Protein AF-A0A358ARK5-F1 (afdb_monomer)

Sequence (335 aa):
MAFSEKEIGAYYRALNRDAGEAGDVFAYTNGLAIFVNALAQGPAILSRKYGMRVLDRYLRKYLWDEWDEERRAFMMASAAVDEMPITLCEKITGRADAGALLETLRADNVFVARVEDGVYRYHHLFLDFLRAQPEYERMDKTKGWRAAAEYYLDAKEYFVARSYAYRSGHIKTILSCLYALLQNRGISLDDHFEIESILSTPEMEALCERYPVLYISRAWVAFMHGDAAAFERHVDKLKSNLPMILLKYPRFAETLLMMIVLDYRTPFATQIKQAGKLPPIKFAGEELRATTLSIQMPFMHRSCRDFYELADTRLHDGLKKTFGKLLKSHYEMIM

Foldseek 3Di:
DFDDLVRLLVVCVVLVAHSVCSVVQCVLQVRDPQLSVLVSPDDRDDDVVRSLVSVLVSCVPPPVVPDDPVLLLLLLQQLLDQKCQPVLSCQSSVHNCNQVSLVVCVVVVVQWDDPDVRMIGHNPSVSVSSCPDPVSVPDDCLSSLLSQLVVCVVVVVLLSSLLSQLVNLPVVSNLSSVLSQLVDQAADDPRLVSVQVSCVDPSNVVSCVVPVLCLLSQLVSCLVVVVPVSNVVSLVSCVVCVQVCCVPPLSCNLSSLLSVLLPQVDALVRSLVVQVPHDDRDQDDQAQRHRHVCSLCVVVNHDPVNLVVVVVPVCLVSCCVRCVSSNHVCSVVSD

Mean predicted aligned error: 8.86 Å

Secondary structure (DSSP, 8-state):
-B--HHHHHHHHHHTT--GGGHHHHHHHHTTBHHHHHHHHTS-S---HHHHHHHHHHHHIIIIITTS-HHHHHHHHHHTTSSEEEHHHHHHHHT-TTHHHHHHHHHHTTSSEEEEETTEEEE-HHHHHHHHTSHHHHHS--HHHHHHHHHHHHHTT-HHHHHHHHHHHT-HHHHHHHHHHHHH------TTHHHHHHHHTSHHHHHHHHHSGGGHHHHHHHHHHTT-HHHHHHHHHHHHHTHHHHHHH-GGGHHHHHHHHHH-TTS-HHHHHHHHTTSPPPPPPSSS---SSHHHHSGGGGS-HHHHHHHT-GGGHHHHIIIIIHHHGGGHHHH-

Nearest PDB structures (foldseek):
  8bob-assembly1_D  TM=5.237E-01  e=2.577E-05  Escherichia coli
  7tdz-assembly1_C  TM=3.153E-01  e=8.822E+00  Xenopus laevis

pLDDT: mean 83.79, std 11.01, range [52.88, 97.06]

Solvent-accessible surface area (backbone atoms only — not comparable to full-atom values): 18624 Å² total; per-residue (Å²): 121,65,44,50,49,70,51,42,22,52,53,29,46,76,70,77,40,70,43,83,50,16,60,62,50,25,75,72,43,71,18,31,51,70,53,54,51,38,53,68,76,42,74,92,76,73,47,75,74,52,47,50,56,41,41,47,52,46,47,38,71,75,44,54,73,75,48,54,69,68,62,50,50,50,54,42,42,46,55,76,45,75,64,37,39,37,77,55,33,20,66,45,56,74,34,93,58,40,54,61,50,53,50,48,36,34,73,71,62,61,55,39,44,74,80,51,96,65,28,33,30,56,40,65,73,58,41,52,49,44,62,68,33,73,68,44,66,73,47,84,52,39,67,37,24,41,51,47,13,54,52,26,46,76,70,64,41,40,67,64,8,36,53,27,11,56,74,25,67,43,63,72,54,32,54,50,32,52,52,50,41,46,70,32,81,61,68,69,84,83,70,58,67,68,46,47,64,58,56,69,34,70,69,42,47,58,49,27,73,78,40,47,70,54,29,54,60,52,21,50,50,21,52,75,71,65,37,59,70,56,20,53,55,26,45,52,51,38,62,77,42,38,72,59,38,45,72,77,42,45,90,45,37,59,63,51,48,48,55,58,70,52,45,74,89,56,55,63,76,56,49,41,62,54,55,74,71,53,77,91,77,68,76,73,80,76,59,67,63,41,38,36,70,63,67,70,43,47,72,82,72,46,50,78,71,54,58,54,54,70,69,37,72,87,45,46,66,49,45,43,72,62,48,26,69,60,40,32,75,52,36,72,78,75,105

Structure (mmCIF, N/CA/C/O backbone):
data_AF-A0A358ARK5-F1
#
_entry.id   AF-A0A358ARK5-F1
#
loop_
_atom_site.group_PDB
_atom_site.id
_atom_site.type_symbol
_atom_site.label_atom_id
_atom_site.label_alt_id
_atom_site.label_comp_id
_atom_site.label_asym_id
_atom_site.label_entity_id
_atom_site.label_seq_id
_atom_site.pdbx_PDB_ins_code
_atom_site.Cartn_x
_atom_site.Cartn_y
_atom_site.Cartn_z
_atom_site.occupancy
_atom_site.B_iso_or_equiv
_atom_site.auth_seq_id
_atom_site.auth_comp_id
_atom_site.auth_asym_id
_atom_site.auth_atom_id
_atom_site.pdbx_PDB_model_num
ATOM 1 N N . MET A 1 1 ? 24.202 -5.431 -20.425 1.00 58.25 1 MET A N 1
ATOM 2 C CA . MET A 1 1 ? 25.626 -5.534 -20.032 1.00 58.25 1 MET A CA 1
ATOM 3 C C . MET A 1 1 ? 25.820 -4.671 -18.792 1.00 58.25 1 MET A C 1
ATOM 5 O O . MET A 1 1 ? 25.457 -3.500 -18.845 1.00 58.25 1 MET A O 1
ATOM 9 N N . ALA A 1 2 ? 26.262 -5.251 -17.675 1.00 78.25 2 ALA A N 1
ATOM 10 C CA . ALA A 1 2 ? 26.418 -4.545 -16.402 1.00 78.25 2 ALA A CA 1
ATOM 11 C C . ALA A 1 2 ? 27.888 -4.589 -15.969 1.00 78.25 2 ALA A C 1
ATOM 13 O O . ALA A 1 2 ? 28.502 -5.651 -16.022 1.00 78.25 2 ALA A O 1
ATOM 14 N N . PHE A 1 3 ? 28.433 -3.440 -15.581 1.00 85.50 3 PHE A N 1
ATOM 15 C CA . PHE A 1 3 ? 29.753 -3.303 -14.987 1.00 85.50 3 PHE A CA 1
ATOM 16 C C . PHE A 1 3 ? 29.726 -3.740 -13.525 1.00 85.50 3 PHE A C 1
ATOM 18 O O . PHE A 1 3 ? 28.843 -3.358 -12.763 1.00 85.50 3 PHE A O 1
ATOM 25 N N . SER A 1 4 ? 30.745 -4.475 -13.110 1.00 88.50 4 SER A N 1
ATOM 26 C CA . SER A 1 4 ? 31.100 -4.635 -11.705 1.00 88.50 4 SER A CA 1
ATOM 27 C C . SER A 1 4 ? 31.651 -3.331 -11.123 1.00 88.50 4 SER A C 1
ATOM 29 O O . SER A 1 4 ? 32.166 -2.474 -11.842 1.00 88.50 4 SER A O 1
ATOM 31 N N . GLU A 1 5 ? 31.627 -3.201 -9.798 1.00 88.94 5 GLU A N 1
ATOM 32 C CA . GLU A 1 5 ? 32.215 -2.056 -9.088 1.00 88.94 5 GLU A CA 1
ATOM 33 C C . GLU A 1 5 ? 33.683 -1.803 -9.490 1.00 88.94 5 GLU A C 1
ATOM 35 O O . GLU A 1 5 ? 34.098 -0.666 -9.718 1.00 88.94 5 GLU A O 1
ATOM 40 N N . LYS A 1 6 ? 34.467 -2.875 -9.677 1.00 89.31 6 LYS A N 1
ATOM 41 C CA . LYS A 1 6 ? 35.864 -2.782 -10.132 1.00 89.31 6 LYS A CA 1
ATOM 42 C C . LYS A 1 6 ? 35.980 -2.195 -11.539 1.00 89.31 6 LYS A C 1
ATOM 44 O O . LYS A 1 6 ? 36.883 -1.395 -11.788 1.00 89.31 6 LYS A O 1
ATOM 49 N N . GLU A 1 7 ? 35.089 -2.583 -12.447 1.00 90.62 7 GLU A N 1
ATOM 50 C CA . GLU A 1 7 ? 35.064 -2.061 -13.816 1.00 90.62 7 GLU A CA 1
ATOM 51 C C . GLU A 1 7 ? 34.592 -0.605 -13.855 1.00 90.62 7 GLU A C 1
ATOM 53 O O . GLU A 1 7 ? 35.166 0.184 -14.602 1.00 90.62 7 GLU A O 1
ATOM 58 N N . ILE A 1 8 ? 33.638 -0.214 -13.002 1.00 88.06 8 ILE A N 1
ATOM 59 C CA . ILE A 1 8 ? 33.233 1.193 -12.839 1.00 88.06 8 ILE A CA 1
ATOM 60 C C . ILE A 1 8 ? 34.419 2.029 -12.363 1.00 88.06 8 ILE A C 1
ATOM 62 O O . ILE A 1 8 ? 34.701 3.073 -12.947 1.00 88.06 8 ILE A O 1
ATOM 66 N N . GLY A 1 9 ? 35.164 1.554 -11.361 1.00 88.19 9 GLY A N 1
ATOM 67 C CA . GLY A 1 9 ? 36.361 2.241 -10.879 1.00 88.19 9 GLY A CA 1
ATOM 68 C C . GLY A 1 9 ? 37.434 2.387 -11.962 1.00 88.19 9 GLY A C 1
ATOM 69 O O . GLY A 1 9 ? 38.050 3.444 -12.083 1.00 88.19 9 GLY A O 1
ATOM 70 N N . ALA A 1 10 ? 37.647 1.358 -12.790 1.00 89.94 10 ALA A N 1
ATOM 71 C CA . ALA A 1 10 ? 38.564 1.440 -13.929 1.00 89.94 10 ALA A CA 1
ATOM 72 C C . ALA A 1 10 ? 38.078 2.438 -14.997 1.00 89.94 10 ALA A C 1
ATOM 74 O O . ALA A 1 10 ? 38.869 3.236 -15.499 1.00 89.94 10 ALA A O 1
ATOM 75 N N . TYR A 1 11 ? 36.779 2.430 -15.297 1.00 89.31 11 TYR A N 1
ATOM 76 C CA . TYR A 1 11 ? 36.145 3.346 -16.241 1.00 89.31 11 TYR A CA 1
ATOM 77 C C . TYR A 1 11 ? 36.231 4.807 -15.776 1.00 89.31 11 TYR A C 1
ATOM 79 O O . TYR A 1 11 ? 36.621 5.678 -16.549 1.00 89.31 11 TYR A O 1
ATOM 87 N N . TYR A 1 12 ? 35.964 5.079 -14.496 1.00 88.44 12 TYR A N 1
ATOM 88 C CA . TYR A 1 12 ? 36.066 6.422 -13.918 1.00 88.44 12 TYR A CA 1
ATOM 89 C C . TYR A 1 12 ? 37.508 6.942 -13.942 1.00 88.44 12 TYR A C 1
ATOM 91 O O . TYR A 1 12 ? 37.725 8.088 -14.336 1.00 88.44 12 TYR A O 1
ATOM 99 N N . ARG A 1 13 ? 38.511 6.096 -13.648 1.00 88.19 13 ARG A N 1
ATOM 100 C CA . ARG A 1 13 ? 39.931 6.477 -13.803 1.00 88.19 13 ARG A CA 1
ATOM 101 C C . ARG A 1 13 ? 40.270 6.864 -15.238 1.00 88.19 13 ARG A C 1
ATOM 103 O O . ARG A 1 13 ? 40.964 7.854 -15.443 1.00 88.19 13 ARG A O 1
ATOM 110 N N . ALA A 1 14 ? 39.770 6.117 -16.225 1.00 89.62 14 ALA A N 1
ATOM 111 C CA . ALA A 1 14 ? 39.997 6.427 -17.637 1.00 89.62 14 ALA A CA 1
ATOM 112 C C . ALA A 1 14 ? 39.386 7.779 -18.058 1.00 89.62 14 ALA A C 1
ATOM 114 O O . ALA A 1 14 ? 39.872 8.408 -18.994 1.00 89.62 14 ALA A O 1
ATOM 115 N N . LEU A 1 15 ? 38.358 8.247 -17.343 1.00 86.19 15 LEU A N 1
ATOM 116 C CA . LEU A 1 15 ? 37.716 9.550 -17.536 1.00 86.19 15 LEU A CA 1
ATOM 117 C C . LEU A 1 15 ? 38.291 10.663 -16.641 1.00 86.19 15 LEU A C 1
ATOM 119 O O . LEU A 1 15 ? 37.711 11.746 -16.581 1.00 86.19 15 LEU A O 1
ATOM 123 N N . ASN A 1 16 ? 39.413 10.423 -15.949 1.00 84.69 16 ASN A N 1
ATOM 124 C CA . ASN A 1 16 ? 39.997 11.330 -14.950 1.00 84.69 16 ASN A CA 1
ATOM 125 C C . ASN A 1 16 ? 39.026 11.704 -13.809 1.00 84.69 16 ASN A C 1
ATOM 127 O O . ASN A 1 16 ? 39.047 12.829 -13.307 1.00 84.69 16 ASN A O 1
ATOM 131 N N . ARG A 1 17 ? 38.167 10.762 -13.399 1.00 81.81 17 ARG A N 1
ATOM 132 C CA . ARG A 1 17 ? 37.261 10.887 -12.248 1.00 81.81 17 ARG A CA 1
ATOM 133 C C . ARG A 1 17 ? 37.759 10.090 -11.048 1.00 81.81 17 ARG A C 1
ATOM 135 O O . ARG A 1 17 ? 38.566 9.170 -11.193 1.00 81.81 17 ARG A O 1
ATOM 142 N N . ASP A 1 18 ? 37.249 10.434 -9.866 1.00 81.50 18 ASP A N 1
ATOM 143 C CA . ASP A 1 18 ? 37.571 9.717 -8.636 1.00 81.50 18 ASP A CA 1
ATOM 144 C C . ASP A 1 18 ? 37.012 8.285 -8.676 1.00 81.50 18 ASP A C 1
ATOM 146 O O . ASP A 1 18 ? 35.815 8.058 -8.849 1.00 81.50 18 ASP A O 1
ATOM 150 N N . ALA A 1 19 ? 37.898 7.303 -8.515 1.00 82.19 19 ALA A N 1
ATOM 151 C CA . ALA A 1 19 ? 37.527 5.894 -8.439 1.00 82.19 19 ALA A CA 1
ATOM 152 C C . ALA A 1 19 ? 36.852 5.536 -7.107 1.00 82.19 19 ALA A C 1
ATOM 154 O O . ALA A 1 19 ? 36.224 4.482 -7.025 1.00 82.19 19 ALA A O 1
ATOM 155 N N . GLY A 1 20 ? 36.979 6.390 -6.083 1.00 79.94 20 GLY A N 1
ATOM 156 C CA . GLY A 1 20 ? 36.282 6.254 -4.805 1.00 79.94 20 GLY A CA 1
ATOM 157 C C . GLY A 1 20 ? 34.757 6.312 -4.937 1.00 79.94 20 GLY A C 1
ATOM 158 O O . GLY A 1 20 ? 34.060 5.706 -4.131 1.00 79.94 20 GLY A O 1
ATOM 159 N N . GLU A 1 21 ? 34.234 6.936 -6.000 1.00 79.31 21 GLU A N 1
ATOM 160 C CA . GLU A 1 21 ? 32.794 7.005 -6.300 1.00 79.31 21 GLU A CA 1
ATOM 161 C C . GLU A 1 21 ? 32.214 5.671 -6.817 1.00 79.31 21 GLU A C 1
ATOM 163 O O . GLU A 1 21 ? 30.997 5.530 -6.934 1.00 79.31 21 GLU A O 1
ATOM 168 N N . ALA A 1 22 ? 33.049 4.680 -7.157 1.00 84.06 22 ALA A N 1
ATOM 169 C CA . ALA A 1 22 ? 32.608 3.471 -7.858 1.00 84.06 22 ALA A CA 1
ATOM 170 C C . ALA A 1 22 ? 31.575 2.645 -7.077 1.00 84.06 22 ALA A C 1
ATOM 172 O O . ALA A 1 22 ? 30.637 2.133 -7.689 1.00 84.06 22 ALA A O 1
ATOM 173 N N . GLY A 1 23 ? 31.719 2.547 -5.752 1.00 81.88 23 GLY A N 1
ATOM 174 C CA . GLY A 1 23 ? 30.772 1.839 -4.886 1.00 81.88 23 GLY A CA 1
ATOM 175 C C . GLY A 1 23 ? 29.397 2.505 -4.870 1.00 81.88 23 GLY A C 1
ATOM 176 O O . GLY A 1 23 ? 28.387 1.843 -5.107 1.00 81.88 23 GLY A O 1
ATOM 177 N N . ASP A 1 24 ? 29.355 3.829 -4.699 1.00 80.56 24 ASP A N 1
ATOM 178 C CA . ASP A 1 24 ? 28.108 4.604 -4.709 1.00 80.56 24 ASP A CA 1
ATOM 179 C C . ASP A 1 24 ? 27.427 4.565 -6.084 1.00 80.56 24 ASP A C 1
ATOM 181 O O . ASP A 1 24 ? 26.210 4.395 -6.194 1.00 80.56 24 ASP A O 1
ATOM 185 N N . VAL A 1 25 ? 28.214 4.668 -7.158 1.00 79.88 25 VAL A N 1
ATOM 186 C CA . VAL A 1 25 ? 27.724 4.573 -8.538 1.00 79.88 25 VAL A CA 1
ATOM 187 C C . VAL A 1 25 ? 27.197 3.170 -8.830 1.00 79.88 25 VAL A C 1
ATOM 189 O O . VAL A 1 25 ? 26.132 3.042 -9.439 1.00 79.88 25 VAL A O 1
ATOM 192 N N . PHE A 1 26 ? 27.887 2.116 -8.386 1.00 83.50 26 PHE A N 1
ATOM 193 C CA . PHE A 1 26 ? 27.416 0.739 -8.526 1.00 83.50 26 PHE A CA 1
ATOM 194 C C . PHE A 1 26 ? 26.107 0.528 -7.767 1.00 83.50 26 PHE A C 1
ATOM 196 O O . PHE A 1 26 ? 25.132 0.084 -8.368 1.00 83.50 26 PHE A O 1
ATOM 203 N N . ALA A 1 27 ? 26.056 0.917 -6.490 1.00 78.31 27 ALA A N 1
ATOM 204 C CA . ALA A 1 27 ? 24.871 0.794 -5.644 1.00 78.31 27 ALA A CA 1
ATOM 205 C C . ALA A 1 27 ? 23.661 1.540 -6.225 1.00 78.31 27 ALA A C 1
ATOM 207 O O . ALA A 1 27 ? 22.522 1.095 -6.101 1.00 78.31 27 ALA A O 1
ATOM 208 N N . TYR A 1 28 ? 23.896 2.672 -6.887 1.00 73.75 28 TYR A N 1
ATOM 209 C CA . TYR A 1 28 ? 22.829 3.461 -7.485 1.00 73.75 28 TYR A CA 1
ATOM 210 C C . TYR A 1 28 ? 22.356 2.911 -8.840 1.00 73.75 28 TYR A C 1
ATOM 212 O O . TYR A 1 28 ? 21.154 2.885 -9.113 1.00 73.75 28 TYR A O 1
ATOM 220 N N . THR A 1 29 ? 23.283 2.463 -9.691 1.00 78.81 29 THR A N 1
ATOM 221 C CA . THR A 1 29 ? 23.013 2.077 -11.090 1.00 78.81 29 THR A CA 1
ATOM 222 C C . THR A 1 29 ? 22.877 0.575 -11.327 1.00 78.81 29 THR A C 1
ATOM 224 O O . THR A 1 29 ? 22.575 0.179 -12.453 1.00 78.81 29 THR A O 1
ATOM 227 N N . ASN A 1 30 ? 23.156 -0.257 -10.318 1.00 78.50 30 ASN A N 1
ATOM 228 C CA . ASN A 1 30 ? 23.362 -1.706 -10.439 1.00 78.50 30 ASN A CA 1
ATOM 229 C C . ASN A 1 30 ? 24.337 -2.086 -11.569 1.00 78.50 30 ASN A C 1
ATOM 231 O O . ASN A 1 30 ? 24.201 -3.125 -12.217 1.00 78.50 30 ASN A O 1
ATOM 235 N N . GLY A 1 31 ? 25.304 -1.209 -11.853 1.00 78.44 31 GLY A N 1
ATOM 236 C CA . GLY A 1 31 ? 26.306 -1.420 -12.891 1.00 78.44 31 GLY A CA 1
ATOM 237 C C . GLY A 1 31 ? 25.835 -1.183 -14.321 1.00 78.44 31 GLY A C 1
ATOM 238 O O . GLY A 1 31 ? 26.587 -1.439 -15.259 1.00 78.44 31 GLY A O 1
ATOM 239 N N . LEU A 1 32 ? 24.615 -0.698 -14.549 1.00 79.19 32 LEU A N 1
ATOM 240 C CA . LEU A 1 32 ? 24.106 -0.555 -15.907 1.00 79.19 32 LEU A CA 1
ATOM 241 C C . LEU A 1 32 ? 24.926 0.479 -16.703 1.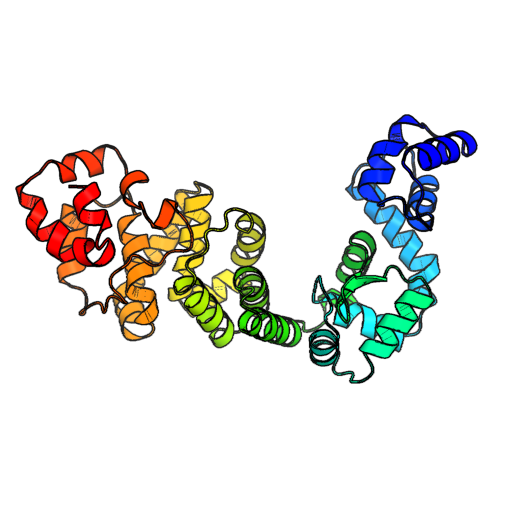00 79.19 32 LEU A C 1
ATOM 243 O O . LEU A 1 32 ? 24.924 1.668 -16.383 1.00 79.19 32 LEU A O 1
ATOM 247 N N . ALA A 1 33 ? 25.604 0.035 -17.766 1.00 80.12 33 ALA A N 1
ATOM 248 C CA . ALA A 1 33 ? 26.628 0.819 -18.465 1.00 80.12 33 ALA A CA 1
ATOM 249 C C . ALA A 1 33 ? 26.166 2.213 -18.921 1.00 80.12 33 ALA A C 1
ATOM 251 O O . ALA A 1 33 ? 26.909 3.187 -18.814 1.00 80.12 33 ALA A O 1
ATOM 252 N N . ILE A 1 34 ? 24.923 2.324 -19.385 1.00 77.00 34 ILE A N 1
ATOM 253 C CA . ILE A 1 34 ? 24.338 3.595 -19.823 1.00 77.00 34 ILE A CA 1
ATOM 254 C C . ILE A 1 34 ? 24.111 4.569 -18.656 1.00 77.00 34 ILE A C 1
ATOM 256 O O . ILE A 1 34 ? 24.331 5.766 -18.815 1.00 77.00 34 ILE A O 1
ATOM 260 N N . PHE A 1 35 ? 23.758 4.072 -17.468 1.00 77.12 35 PHE A N 1
ATOM 261 C CA . PHE A 1 35 ? 23.597 4.889 -16.263 1.00 77.12 35 PHE A CA 1
ATOM 262 C C . PHE A 1 35 ? 24.942 5.278 -15.659 1.00 77.12 35 PHE A C 1
ATOM 264 O O . PHE A 1 35 ? 25.123 6.431 -15.278 1.00 77.12 35 PHE A O 1
ATOM 271 N N . VAL A 1 36 ? 25.905 4.353 -15.654 1.00 82.75 36 VAL A N 1
ATOM 272 C CA . VAL A 1 36 ? 27.296 4.637 -15.274 1.00 82.75 36 VAL A CA 1
ATOM 273 C C . VAL A 1 36 ? 27.871 5.746 -16.164 1.00 82.75 36 VAL A C 1
ATOM 275 O O . VAL A 1 36 ? 28.413 6.722 -15.654 1.00 82.75 36 VAL A O 1
ATOM 278 N N . ASN A 1 37 ? 27.687 5.661 -17.486 1.00 83.06 37 ASN A N 1
ATOM 279 C CA . ASN A 1 37 ? 28.129 6.697 -18.424 1.00 83.06 37 ASN A CA 1
ATOM 280 C C . ASN A 1 37 ? 27.369 8.023 -18.234 1.00 83.06 37 ASN A C 1
ATOM 282 O O . ASN A 1 37 ? 27.982 9.088 -18.233 1.00 83.06 37 ASN A O 1
ATOM 286 N N . ALA A 1 38 ? 26.048 7.985 -18.022 1.00 78.50 38 ALA A N 1
ATOM 287 C CA . ALA A 1 38 ? 25.262 9.193 -17.770 1.00 78.50 38 ALA A CA 1
ATOM 288 C C . ALA A 1 38 ? 25.759 9.949 -16.525 1.00 78.50 38 ALA A C 1
ATOM 290 O O . ALA A 1 38 ? 25.940 11.166 -16.576 1.00 78.50 38 ALA A O 1
ATOM 291 N N . LEU A 1 39 ? 26.045 9.237 -15.429 1.00 79.12 39 LEU A N 1
ATOM 292 C CA . LEU A 1 39 ? 26.605 9.836 -14.214 1.00 79.12 39 LEU A CA 1
ATOM 293 C C . LEU A 1 39 ? 28.040 10.323 -14.413 1.00 79.12 39 LEU A C 1
ATOM 295 O O . LEU A 1 39 ? 28.381 11.396 -13.913 1.00 79.12 39 LEU A O 1
ATOM 299 N N . ALA A 1 40 ? 28.846 9.597 -15.192 1.00 79.75 40 ALA A N 1
ATOM 300 C CA . ALA A 1 40 ? 30.209 9.989 -15.532 1.00 79.75 40 ALA A CA 1
ATOM 301 C C . ALA A 1 40 ? 30.278 11.316 -16.316 1.00 79.75 40 ALA A C 1
ATOM 303 O O . ALA A 1 40 ? 31.262 12.044 -16.187 1.00 79.75 40 ALA A O 1
ATOM 304 N N . GLN A 1 41 ? 29.228 11.671 -17.065 1.00 77.88 41 GLN A N 1
ATOM 305 C CA . GLN A 1 41 ? 29.106 12.957 -17.770 1.00 77.88 41 GLN A CA 1
ATOM 306 C C . GLN A 1 41 ? 28.540 14.099 -16.901 1.00 77.88 41 GLN A C 1
ATOM 308 O O . GLN A 1 41 ? 28.535 15.255 -17.327 1.00 77.88 41 GLN A O 1
ATOM 313 N N . GLY A 1 42 ? 28.054 13.798 -15.691 1.00 70.00 42 GLY A N 1
ATOM 314 C CA . GLY A 1 42 ? 27.627 14.786 -14.695 1.00 70.00 42 GLY A CA 1
ATOM 315 C C . GLY A 1 42 ? 28.787 15.314 -13.831 1.00 70.00 42 GLY A C 1
ATOM 316 O O . GLY A 1 42 ? 29.890 14.780 -13.888 1.00 70.00 42 GLY A O 1
ATOM 317 N N . PRO A 1 43 ? 28.577 16.349 -12.999 1.00 64.75 43 PRO A N 1
ATOM 318 C CA . PRO A 1 43 ? 29.598 16.858 -12.082 1.00 64.75 43 PRO A CA 1
ATOM 319 C C . PRO A 1 43 ? 29.998 15.834 -11.003 1.00 64.75 43 PRO A C 1
ATOM 321 O O . PRO A 1 43 ? 29.242 14.916 -10.687 1.00 64.75 43 PRO A O 1
ATOM 324 N N . ALA A 1 44 ? 31.188 16.030 -10.425 1.00 58.47 44 ALA A N 1
ATOM 325 C CA . ALA A 1 44 ? 31.856 15.098 -9.508 1.00 58.47 44 ALA A CA 1
ATOM 326 C C . ALA A 1 44 ? 31.129 14.855 -8.167 1.00 58.47 44 ALA A C 1
ATOM 328 O O . ALA A 1 44 ? 31.350 13.847 -7.520 1.00 58.47 44 ALA A O 1
ATOM 329 N N . ILE A 1 45 ? 30.228 15.742 -7.731 1.00 55.41 45 ILE A N 1
ATOM 330 C CA . ILE A 1 45 ? 29.584 15.618 -6.412 1.00 55.41 45 ILE A CA 1
ATOM 331 C C . ILE A 1 45 ? 28.171 15.057 -6.583 1.00 55.41 45 ILE A C 1
ATOM 333 O O . ILE A 1 45 ? 27.206 15.792 -6.820 1.00 55.41 45 ILE A O 1
ATOM 337 N N . LEU A 1 46 ? 28.036 13.738 -6.459 1.00 56.53 46 LEU A N 1
ATOM 338 C CA . LEU A 1 46 ? 26.743 13.063 -6.522 1.00 56.53 46 LEU A CA 1
ATOM 339 C C . LEU A 1 46 ? 26.013 13.169 -5.177 1.00 56.53 46 LEU A C 1
ATOM 341 O O . LEU A 1 46 ? 26.047 12.267 -4.350 1.00 56.53 46 LEU A O 1
ATOM 345 N N . SER A 1 47 ? 25.250 14.246 -4.974 1.00 59.56 47 SER A N 1
ATOM 346 C CA . SER A 1 47 ? 24.056 14.088 -4.133 1.00 59.56 47 SER A CA 1
ATOM 347 C C . SER A 1 47 ? 23.045 13.225 -4.897 1.00 59.56 47 SER A C 1
ATOM 349 O O . SER A 1 47 ? 22.871 13.406 -6.106 1.00 59.56 47 SER A O 1
ATOM 351 N N . ARG A 1 48 ? 22.335 12.316 -4.213 1.00 58.59 48 ARG A N 1
ATOM 352 C CA . ARG A 1 48 ? 21.303 11.438 -4.816 1.00 58.59 48 ARG A CA 1
ATOM 353 C C . ARG A 1 48 ? 20.316 12.209 -5.708 1.00 58.59 48 ARG A C 1
ATOM 355 O O . ARG A 1 48 ? 19.948 11.757 -6.787 1.00 58.59 48 ARG A O 1
ATOM 362 N N . LYS A 1 49 ? 19.951 13.424 -5.285 1.00 61.38 49 LYS A N 1
ATOM 363 C CA . LYS A 1 49 ? 19.058 14.337 -6.015 1.00 61.38 49 LYS A CA 1
ATOM 364 C C . LYS A 1 49 ? 19.675 14.879 -7.311 1.00 61.38 49 LYS A C 1
ATOM 366 O O . LYS A 1 49 ? 18.951 15.123 -8.270 1.00 61.38 49 LYS A O 1
ATOM 371 N N . TYR A 1 50 ? 20.988 15.096 -7.353 1.00 65.12 50 TYR A N 1
ATOM 372 C CA . TYR A 1 50 ? 21.676 15.573 -8.553 1.00 65.12 50 TYR A CA 1
ATOM 373 C C . TYR A 1 50 ? 21.879 14.444 -9.573 1.00 65.12 50 TYR A C 1
ATOM 375 O O . TYR A 1 50 ? 21.640 14.659 -10.760 1.00 65.12 50 TYR A O 1
ATOM 383 N N . GLY A 1 51 ? 22.226 13.237 -9.107 1.00 64.56 51 GLY A N 1
ATOM 384 C CA . GLY A 1 51 ? 22.339 12.038 -9.947 1.00 64.56 51 GLY A CA 1
ATOM 385 C C . GLY A 1 51 ? 21.051 11.728 -10.715 1.00 64.56 51 GLY A C 1
ATOM 386 O O . GLY A 1 51 ? 21.107 11.547 -11.930 1.00 64.56 51 GLY A O 1
ATOM 387 N N . MET A 1 52 ? 19.888 11.803 -10.047 1.00 66.31 52 MET A N 1
ATOM 388 C CA . MET A 1 52 ? 18.578 11.675 -10.710 1.00 66.31 52 MET A CA 1
ATOM 389 C C . MET A 1 52 ? 18.401 12.687 -11.845 1.00 66.31 52 MET A C 1
ATOM 391 O O . MET A 1 52 ? 18.067 12.308 -12.956 1.00 66.31 52 MET A O 1
ATOM 395 N N . ARG A 1 53 ? 18.697 13.974 -11.618 1.00 72.44 53 ARG A N 1
ATOM 396 C CA . ARG A 1 53 ? 18.479 15.021 -12.639 1.00 72.44 53 ARG A CA 1
ATOM 397 C C . ARG A 1 53 ? 19.371 14.858 -13.869 1.00 72.44 53 ARG A C 1
ATOM 399 O O . ARG A 1 53 ? 18.968 15.233 -14.971 1.00 72.44 53 ARG A O 1
ATOM 406 N N . VAL A 1 54 ? 20.598 14.368 -13.682 1.00 72.69 54 VAL A N 1
ATOM 407 C CA . VAL A 1 54 ? 21.513 14.060 -14.793 1.00 72.69 54 VAL A CA 1
ATOM 408 C C . VAL A 1 54 ? 20.970 12.879 -15.591 1.00 72.69 54 VAL A C 1
ATOM 410 O O . VAL A 1 54 ? 20.906 12.950 -16.819 1.00 72.69 54 VAL A O 1
ATOM 413 N N . LEU A 1 55 ? 20.514 11.840 -14.891 1.00 75.94 55 LEU A N 1
ATOM 414 C CA . LEU A 1 55 ? 19.922 10.660 -15.500 1.00 75.94 55 LEU A CA 1
ATOM 415 C C . LEU A 1 55 ? 18.638 10.981 -16.268 1.00 75.94 55 LEU A C 1
ATOM 417 O O . LEU A 1 55 ? 18.522 10.588 -17.423 1.00 75.94 55 LEU A O 1
ATOM 421 N N . ASP A 1 56 ? 17.730 11.755 -15.678 1.00 79.69 56 ASP A N 1
ATOM 422 C CA . ASP A 1 56 ? 16.473 12.164 -16.306 1.00 79.69 56 ASP A CA 1
ATOM 423 C C . ASP A 1 56 ? 16.731 12.907 -17.613 1.00 79.69 56 ASP A C 1
ATOM 425 O O . ASP A 1 56 ? 16.117 12.618 -18.637 1.00 79.69 56 ASP A O 1
ATOM 429 N N . ARG A 1 57 ? 17.685 13.848 -17.612 1.00 79.75 57 ARG A N 1
ATOM 430 C CA . ARG A 1 57 ? 18.051 14.595 -18.821 1.00 79.75 57 ARG A CA 1
ATOM 431 C C . ARG A 1 57 ? 18.634 13.677 -19.890 1.00 79.75 57 ARG A C 1
ATOM 433 O O . ARG A 1 57 ? 18.338 13.864 -21.068 1.00 79.75 57 ARG A O 1
ATOM 440 N N . TYR A 1 58 ? 19.471 12.726 -19.485 1.00 80.81 58 TYR A N 1
ATOM 441 C CA . TYR A 1 58 ? 20.090 11.774 -20.397 1.00 80.81 58 TYR A CA 1
ATOM 442 C C . TYR A 1 58 ? 19.042 10.845 -21.023 1.00 80.81 58 TYR A C 1
ATOM 444 O O . TYR A 1 58 ? 18.943 10.778 -22.247 1.00 80.81 58 TYR A O 1
ATOM 452 N N . LEU A 1 59 ? 18.223 10.193 -20.190 1.00 83.25 59 LEU A N 1
ATOM 453 C CA . LEU A 1 59 ? 17.118 9.333 -20.612 1.00 83.25 59 LEU A CA 1
ATOM 454 C C . LEU A 1 59 ? 16.152 10.085 -21.520 1.00 83.25 59 LEU A C 1
ATOM 456 O O . LEU A 1 59 ? 15.749 9.563 -22.556 1.00 83.25 59 LEU A O 1
ATOM 460 N N . ARG A 1 60 ? 15.837 11.337 -21.179 1.00 84.38 60 ARG A N 1
ATOM 461 C CA . ARG A 1 60 ? 14.943 12.159 -21.985 1.00 84.38 60 ARG A CA 1
ATOM 462 C C . ARG A 1 60 ? 15.511 12.433 -23.374 1.00 84.38 60 ARG A C 1
ATOM 464 O O . ARG A 1 60 ? 14.871 12.120 -24.370 1.00 84.38 60 ARG A O 1
ATOM 471 N N . LYS A 1 61 ? 16.732 12.973 -23.415 1.00 80.31 61 LYS A N 1
ATOM 472 C CA . LYS A 1 61 ? 17.378 13.428 -24.649 1.00 80.31 61 LYS A CA 1
ATOM 473 C C . LYS A 1 61 ? 17.689 12.289 -25.618 1.00 80.31 61 LYS A C 1
ATOM 475 O O . LYS A 1 61 ? 17.594 12.496 -26.817 1.00 80.31 61 LYS A O 1
ATOM 480 N N . TYR A 1 62 ? 18.142 11.143 -25.114 1.00 77.56 62 TYR A N 1
ATOM 481 C CA . TYR A 1 62 ? 18.700 10.090 -25.968 1.00 77.56 62 TYR A CA 1
ATOM 482 C C . TYR A 1 62 ? 17.782 8.884 -26.163 1.00 77.56 62 TYR A C 1
ATOM 484 O O . TYR A 1 62 ? 18.088 8.051 -27.009 1.00 77.56 62 TYR A O 1
ATOM 492 N N . LEU A 1 63 ? 16.704 8.751 -25.382 1.00 82.50 63 LEU A N 1
ATOM 493 C CA . LEU A 1 63 ? 15.810 7.590 -25.455 1.00 82.50 63 LEU A CA 1
ATOM 494 C C . LEU A 1 63 ? 14.343 8.011 -25.535 1.00 82.50 63 LEU A C 1
ATOM 496 O O . LEU A 1 63 ? 13.651 7.650 -26.477 1.00 82.50 63 LEU A O 1
ATOM 500 N N . TRP A 1 64 ? 13.870 8.804 -24.574 1.00 86.81 64 TRP A N 1
ATOM 501 C CA . TRP A 1 64 ? 12.451 9.138 -24.456 1.00 86.81 64 TRP A CA 1
ATOM 502 C C . TRP A 1 64 ? 11.911 9.936 -25.641 1.00 86.81 64 TRP A C 1
ATOM 504 O O . TRP A 1 64 ? 10.839 9.624 -26.153 1.00 86.81 64 TRP A O 1
ATOM 514 N N . ASP A 1 65 ? 12.625 10.978 -26.067 1.00 85.62 65 ASP A N 1
ATOM 515 C CA . ASP A 1 65 ? 12.154 11.846 -27.149 1.00 85.62 65 ASP A CA 1
ATOM 516 C C . ASP A 1 65 ? 12.245 11.154 -28.528 1.00 85.62 65 ASP A C 1
ATOM 518 O O . ASP A 1 65 ? 11.499 11.526 -29.431 1.00 85.62 65 ASP A O 1
ATOM 522 N N . GLU A 1 66 ? 13.068 10.105 -28.658 1.00 85.19 66 GLU A N 1
ATOM 523 C CA . GLU A 1 66 ? 13.218 9.286 -29.875 1.00 85.19 66 GLU A CA 1
ATOM 524 C C . GLU A 1 66 ? 12.169 8.166 -29.991 1.00 85.19 66 GLU A C 1
ATOM 526 O O . GLU A 1 66 ? 11.918 7.652 -31.081 1.00 85.19 66 GLU A O 1
ATOM 531 N N . TRP A 1 67 ? 11.550 7.754 -28.880 1.00 88.81 67 TRP A N 1
ATOM 532 C CA . TRP A 1 67 ? 10.498 6.741 -28.905 1.00 88.81 67 TRP A CA 1
ATOM 533 C C . TRP A 1 67 ? 9.163 7.317 -29.371 1.00 88.81 67 TRP A C 1
ATOM 535 O O . TRP A 1 67 ? 8.753 8.409 -28.966 1.00 88.81 67 TRP A O 1
ATOM 545 N N . ASP A 1 68 ? 8.451 6.535 -30.183 1.00 89.88 68 ASP A N 1
ATOM 546 C CA . ASP A 1 68 ? 7.106 6.880 -30.622 1.00 89.88 68 ASP A CA 1
ATOM 547 C C . ASP A 1 68 ? 6.115 6.970 -29.444 1.00 89.88 68 ASP A C 1
ATOM 549 O O . ASP A 1 68 ? 6.347 6.509 -28.318 1.00 89.88 68 ASP A O 1
ATOM 553 N N . GLU A 1 69 ? 4.992 7.637 -29.698 1.00 89.69 69 GLU A N 1
ATOM 554 C CA . GLU A 1 69 ? 3.974 7.896 -28.685 1.00 89.69 69 GLU A CA 1
ATOM 555 C C . GLU A 1 69 ? 3.352 6.610 -28.126 1.00 89.69 69 GLU A C 1
ATOM 557 O O . GLU A 1 69 ? 3.093 6.531 -26.925 1.00 89.69 69 GLU A O 1
ATOM 562 N N . GLU A 1 70 ? 3.179 5.583 -28.959 1.00 90.62 70 GLU A N 1
ATOM 563 C CA . GLU A 1 70 ? 2.567 4.313 -28.574 1.00 90.62 70 GLU A CA 1
ATOM 564 C C . GLU A 1 70 ? 3.455 3.539 -27.590 1.00 90.62 70 GLU A C 1
ATOM 566 O O . GLU A 1 70 ? 2.990 3.085 -26.537 1.00 90.62 70 GLU A O 1
ATOM 571 N N . ARG A 1 71 ? 4.758 3.463 -27.878 1.00 90.50 71 ARG A N 1
ATOM 572 C CA . ARG A 1 71 ? 5.771 2.836 -27.026 1.00 90.50 71 ARG A CA 1
ATOM 573 C C . ARG A 1 71 ? 5.875 3.558 -25.688 1.00 90.50 71 ARG A C 1
ATOM 575 O O . ARG A 1 71 ? 5.883 2.910 -24.638 1.00 90.50 71 ARG A O 1
ATOM 582 N N . ARG A 1 72 ? 5.907 4.896 -25.699 1.00 91.44 72 ARG A N 1
ATOM 583 C CA . ARG A 1 72 ? 5.916 5.704 -24.468 1.00 91.44 72 ARG A CA 1
ATOM 584 C C . ARG A 1 72 ? 4.655 5.497 -23.639 1.00 91.44 72 ARG A C 1
ATOM 586 O O . ARG A 1 72 ? 4.759 5.287 -22.431 1.00 91.44 72 ARG A O 1
ATOM 593 N N . ALA A 1 73 ? 3.481 5.520 -24.268 1.00 90.75 73 ALA A N 1
ATOM 594 C CA . ALA A 1 73 ? 2.206 5.311 -23.591 1.00 90.75 73 ALA A CA 1
ATOM 595 C C . ALA A 1 73 ? 2.144 3.933 -22.917 1.00 90.75 73 ALA A C 1
ATOM 597 O O . ALA A 1 73 ? 1.741 3.838 -21.756 1.00 90.75 73 ALA A O 1
ATOM 598 N N . PHE A 1 74 ? 2.617 2.882 -23.597 1.00 93.56 74 PHE A N 1
ATOM 599 C CA . PHE A 1 74 ? 2.698 1.537 -23.028 1.00 93.56 74 PHE A CA 1
ATOM 600 C C . PHE A 1 74 ? 3.609 1.477 -21.794 1.00 93.56 74 PHE A C 1
ATOM 602 O O . PHE A 1 74 ? 3.208 0.949 -20.752 1.00 93.56 74 PHE A O 1
ATOM 609 N N . MET A 1 75 ? 4.818 2.044 -21.875 1.00 93.25 75 MET A N 1
ATOM 610 C CA . MET A 1 75 ? 5.758 2.040 -20.748 1.00 93.25 75 MET A CA 1
ATOM 611 C C . MET A 1 75 ? 5.237 2.853 -19.557 1.00 93.25 75 MET A C 1
ATOM 613 O O . MET A 1 75 ? 5.347 2.402 -18.421 1.00 93.25 75 MET A O 1
ATOM 617 N N . MET A 1 76 ? 4.587 3.998 -19.793 1.00 92.69 76 MET A N 1
ATOM 618 C CA . MET A 1 76 ? 3.961 4.776 -18.713 1.00 92.69 76 MET A CA 1
ATOM 619 C C . MET A 1 76 ? 2.793 4.043 -18.062 1.00 92.69 76 MET A C 1
ATOM 621 O O . MET A 1 76 ? 2.695 4.029 -16.839 1.00 92.69 76 MET A O 1
ATOM 625 N N . ALA A 1 77 ? 1.909 3.432 -18.853 1.00 93.38 77 ALA A N 1
ATOM 626 C CA . ALA A 1 77 ? 0.768 2.702 -18.309 1.00 93.38 77 ALA A CA 1
ATOM 627 C C . ALA A 1 77 ? 1.227 1.498 -17.472 1.00 93.38 77 ALA A C 1
ATOM 629 O O . ALA A 1 77 ? 0.749 1.287 -16.358 1.00 93.38 77 ALA A O 1
ATOM 630 N N . SER A 1 78 ? 2.203 0.738 -17.972 1.00 94.31 78 SER A N 1
ATOM 631 C CA . SER A 1 78 ? 2.753 -0.427 -17.271 1.00 94.31 78 SER A CA 1
ATOM 632 C C . SER A 1 78 ? 3.602 -0.062 -16.042 1.00 94.31 78 SER A C 1
ATOM 634 O O . SER A 1 78 ? 3.641 -0.835 -15.088 1.00 94.31 78 SER A O 1
ATOM 636 N N . ALA A 1 79 ? 4.170 1.150 -15.980 1.00 94.56 79 ALA A N 1
ATOM 637 C CA . ALA A 1 79 ? 4.862 1.682 -14.798 1.00 94.56 79 ALA A CA 1
ATOM 638 C C . ALA A 1 79 ? 3.955 1.890 -13.566 1.00 94.56 79 ALA A C 1
ATOM 640 O O . ALA A 1 79 ? 4.451 2.198 -12.476 1.00 94.56 79 A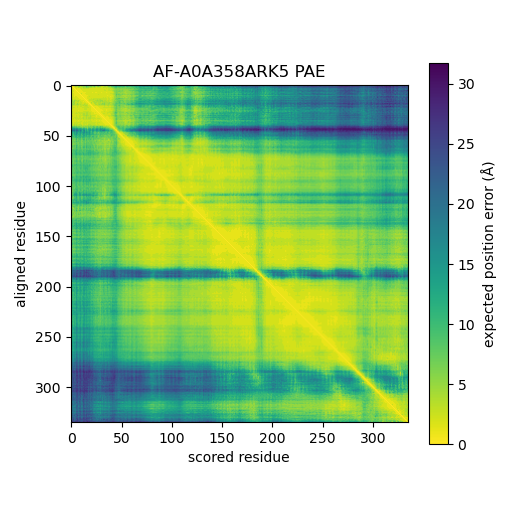LA A O 1
ATOM 641 N N . ALA A 1 80 ? 2.634 1.711 -13.699 1.00 92.62 80 ALA A N 1
ATOM 642 C CA . ALA A 1 80 ? 1.698 1.762 -12.576 1.00 92.62 80 ALA A CA 1
ATOM 643 C C . ALA A 1 80 ? 1.952 0.682 -11.509 1.00 92.62 80 ALA A C 1
ATOM 645 O O . ALA A 1 80 ? 1.521 0.862 -10.366 1.00 92.62 80 ALA A O 1
ATOM 646 N N . VAL A 1 81 ? 2.650 -0.401 -11.869 1.00 92.81 81 VAL A N 1
ATOM 647 C CA . VAL A 1 81 ? 3.038 -1.504 -10.980 1.00 92.81 81 VAL A CA 1
ATOM 648 C C . VAL A 1 81 ? 4.548 -1.724 -10.999 1.00 92.81 81 VAL A C 1
ATOM 650 O O . VAL A 1 81 ? 5.214 -1.398 -11.978 1.00 92.81 81 VAL A O 1
ATOM 653 N N . ASP A 1 82 ? 5.095 -2.244 -9.902 1.00 90.25 82 ASP A N 1
ATOM 654 C CA . ASP A 1 82 ? 6.534 -2.533 -9.795 1.00 90.25 82 ASP A CA 1
ATOM 655 C C . ASP A 1 82 ? 6.908 -3.832 -10.522 1.00 90.25 82 ASP A C 1
ATOM 657 O O . ASP A 1 82 ? 7.929 -3.894 -11.205 1.00 90.25 82 ASP A O 1
ATOM 661 N N . GLU A 1 83 ? 6.048 -4.847 -10.438 1.00 93.00 83 GLU A N 1
ATOM 662 C CA . GLU A 1 83 ? 6.149 -6.085 -11.208 1.00 93.00 83 GLU A CA 1
ATOM 663 C C . GLU A 1 83 ? 5.000 -6.199 -12.202 1.00 93.00 83 GLU A C 1
ATOM 665 O O . GLU A 1 83 ? 3.841 -5.919 -11.885 1.00 93.00 83 GLU A O 1
ATOM 670 N N . MET A 1 84 ? 5.337 -6.657 -13.404 1.00 95.06 84 MET A N 1
ATOM 671 C CA . MET A 1 84 ? 4.443 -6.776 -14.546 1.00 95.06 84 MET A CA 1
ATOM 672 C C . MET A 1 84 ? 4.283 -8.248 -14.954 1.00 95.06 84 MET A C 1
ATOM 674 O O . MET A 1 84 ? 4.841 -8.667 -15.974 1.00 95.06 84 MET A O 1
ATOM 678 N N . PRO A 1 85 ? 3.520 -9.060 -14.195 1.00 95.38 85 PRO A N 1
ATOM 679 C CA . PRO A 1 85 ? 2.953 -10.290 -14.731 1.00 95.38 85 PRO A CA 1
ATOM 680 C C . PRO A 1 85 ? 2.174 -9.974 -16.009 1.00 95.38 85 PRO A C 1
ATOM 682 O O . PRO A 1 85 ? 1.396 -9.016 -16.017 1.00 95.38 85 PRO A O 1
ATOM 685 N N . ILE A 1 86 ? 2.350 -10.763 -17.072 1.00 95.44 86 ILE A N 1
ATOM 686 C CA . ILE A 1 86 ? 1.740 -10.486 -18.389 1.00 95.44 86 ILE A CA 1
ATOM 687 C C . ILE A 1 86 ? 0.236 -10.213 -18.255 1.00 95.44 86 ILE A C 1
ATOM 689 O O . ILE A 1 86 ? -0.232 -9.157 -18.669 1.00 95.44 86 ILE A O 1
ATOM 693 N N . THR A 1 87 ? -0.500 -11.085 -17.561 1.00 94.69 87 THR A N 1
ATOM 694 C CA . THR A 1 87 ? -1.957 -10.953 -17.380 1.00 94.69 87 THR A CA 1
ATOM 695 C C . THR A 1 87 ? -2.371 -9.686 -16.632 1.00 94.69 87 THR A C 1
ATOM 697 O O . THR A 1 87 ? -3.478 -9.181 -16.814 1.00 94.69 87 THR A O 1
ATOM 700 N N . LEU A 1 88 ? -1.516 -9.179 -15.738 1.00 95.44 88 LEU A N 1
ATOM 701 C CA . LEU A 1 88 ? -1.765 -7.921 -15.040 1.00 95.44 88 LEU A CA 1
ATOM 702 C C . LEU A 1 88 ? -1.422 -6.730 -15.943 1.00 95.44 88 LEU A C 1
ATOM 704 O O . LEU A 1 88 ? -2.193 -5.775 -16.010 1.00 95.44 88 LEU A O 1
ATOM 708 N N . CYS A 1 89 ? -0.312 -6.807 -16.676 1.00 95.38 89 CYS A N 1
ATOM 709 C CA . CYS A 1 89 ? 0.098 -5.782 -17.629 1.00 95.38 89 CYS A CA 1
ATOM 710 C C . CYS A 1 89 ? -0.961 -5.581 -18.723 1.00 95.38 89 CYS A C 1
ATOM 712 O O . CYS A 1 89 ? -1.341 -4.446 -19.003 1.00 95.38 89 CYS A O 1
ATOM 714 N N . GLU A 1 90 ? -1.523 -6.663 -19.266 1.00 95.12 90 GLU A N 1
ATOM 715 C CA . GLU A 1 90 ? -2.627 -6.617 -20.235 1.00 95.12 90 GLU A CA 1
ATOM 716 C C . GLU A 1 90 ? -3.844 -5.872 -19.672 1.00 95.12 90 GLU A C 1
ATOM 718 O O . GLU A 1 90 ? -4.418 -5.011 -20.337 1.00 95.12 90 GLU A O 1
ATOM 723 N N . LYS A 1 91 ? -4.212 -6.143 -18.411 1.00 93.69 91 LYS A N 1
ATOM 724 C CA . LYS A 1 91 ? -5.336 -5.472 -17.738 1.00 93.69 91 LYS A CA 1
ATOM 725 C C . LYS A 1 91 ? -5.079 -3.986 -17.495 1.00 93.69 91 LYS A C 1
ATOM 727 O O . LYS A 1 91 ? -6.000 -3.187 -17.636 1.00 93.69 91 LYS A O 1
ATOM 732 N N . ILE A 1 92 ? -3.860 -3.620 -17.099 1.00 93.88 92 ILE A N 1
ATOM 733 C CA . ILE A 1 92 ? -3.499 -2.232 -16.775 1.00 93.88 92 ILE A CA 1
ATOM 734 C C . ILE A 1 92 ? -3.360 -1.391 -18.045 1.00 93.88 92 ILE A C 1
ATOM 736 O O . ILE A 1 92 ? -3.811 -0.250 -18.081 1.00 93.88 92 ILE A O 1
ATOM 740 N N . THR A 1 93 ? -2.747 -1.955 -19.083 1.00 92.12 93 THR A N 1
ATOM 741 C CA . THR A 1 93 ? -2.491 -1.256 -20.350 1.00 92.12 93 THR A CA 1
ATOM 742 C C . THR A 1 93 ? -3.671 -1.336 -21.321 1.00 92.12 93 THR A C 1
ATOM 744 O O . THR A 1 93 ? -3.744 -0.542 -22.253 1.00 92.12 93 THR A O 1
ATOM 747 N N . GLY A 1 94 ? -4.598 -2.280 -21.118 1.00 91.50 94 GLY A N 1
ATOM 748 C CA . GLY A 1 94 ? -5.704 -2.562 -22.036 1.00 91.50 94 GLY A CA 1
ATOM 749 C C . GLY A 1 94 ? -5.271 -3.277 -23.320 1.00 91.50 94 GLY A C 1
ATOM 750 O O . GLY A 1 94 ? -6.035 -3.314 -24.284 1.00 91.50 94 GLY A O 1
ATOM 751 N N . ARG A 1 95 ? -4.050 -3.820 -23.353 1.00 93.00 95 ARG A N 1
ATOM 752 C CA . ARG A 1 95 ? -3.416 -4.390 -24.543 1.00 93.00 95 ARG A CA 1
ATOM 753 C C . ARG A 1 95 ? -3.191 -5.885 -24.391 1.00 93.00 95 ARG A C 1
ATOM 755 O O . ARG A 1 95 ? -2.434 -6.297 -23.524 1.00 93.00 95 ARG A O 1
ATOM 762 N N . ALA A 1 96 ? -3.790 -6.687 -25.266 1.00 94.31 96 ALA A N 1
ATOM 763 C CA . ALA A 1 96 ? -3.597 -8.141 -25.278 1.00 94.31 96 ALA A CA 1
ATOM 764 C C . ALA A 1 96 ? -2.206 -8.570 -25.793 1.00 94.31 96 ALA A C 1
ATOM 766 O O . ALA A 1 96 ? -1.785 -9.697 -25.572 1.00 94.31 96 ALA A O 1
ATOM 767 N N . ASP A 1 97 ? -1.480 -7.683 -26.478 1.00 94.75 97 ASP A N 1
ATOM 768 C CA . ASP A 1 97 ? -0.115 -7.910 -26.966 1.00 94.75 97 ASP A CA 1
ATOM 769 C C . ASP A 1 97 ? 0.967 -7.488 -25.951 1.00 94.75 97 ASP A C 1
ATOM 771 O O . ASP A 1 97 ? 2.156 -7.504 -26.275 1.00 94.75 97 ASP A O 1
ATOM 775 N N . ALA A 1 98 ? 0.592 -7.148 -24.708 1.00 95.00 98 ALA A N 1
ATOM 776 C CA . ALA A 1 98 ? 1.517 -6.636 -23.693 1.00 95.00 98 ALA A CA 1
ATOM 777 C C . ALA A 1 98 ? 2.709 -7.571 -23.424 1.00 95.00 98 ALA A C 1
ATOM 779 O O . ALA A 1 98 ? 3.823 -7.093 -23.226 1.00 95.00 98 ALA A O 1
ATOM 780 N N . GLY A 1 99 ? 2.511 -8.894 -23.461 1.00 93.75 99 GLY A N 1
ATOM 781 C CA . GLY A 1 99 ? 3.608 -9.857 -23.316 1.00 93.75 99 GLY A CA 1
ATOM 782 C C . GLY A 1 99 ? 4.639 -9.776 -24.449 1.00 93.75 99 GLY A C 1
ATOM 783 O O . GLY A 1 99 ? 5.841 -9.759 -24.189 1.00 93.75 99 GLY A O 1
ATOM 784 N N . ALA A 1 100 ? 4.184 -9.655 -25.700 1.00 94.06 100 ALA A N 1
ATOM 785 C CA . ALA A 1 100 ? 5.069 -9.514 -26.858 1.00 94.06 100 ALA A CA 1
ATOM 786 C C . ALA A 1 100 ? 5.821 -8.174 -26.837 1.00 94.06 100 ALA A C 1
ATOM 788 O O . ALA A 1 100 ? 7.008 -8.118 -27.166 1.00 94.06 100 ALA A O 1
ATOM 789 N N . LEU A 1 101 ? 5.156 -7.105 -26.387 1.00 93.81 101 LEU A N 1
ATOM 790 C CA . LEU 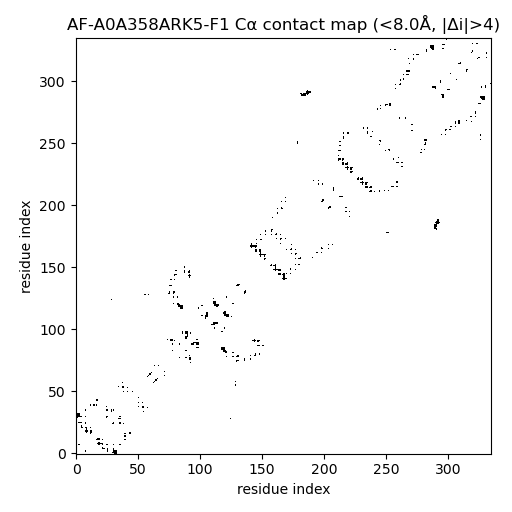A 1 101 ? 5.782 -5.798 -26.202 1.00 93.81 101 LEU A CA 1
ATOM 791 C C . LEU A 1 101 ? 6.846 -5.831 -25.106 1.00 93.81 101 LEU A C 1
ATOM 793 O O . LEU A 1 101 ? 7.950 -5.349 -25.335 1.00 93.81 101 LEU A O 1
ATOM 797 N N . LEU A 1 102 ? 6.565 -6.437 -23.948 1.00 94.38 102 LEU A N 1
ATOM 798 C CA . LEU A 1 102 ? 7.551 -6.589 -22.873 1.00 94.38 102 LEU A CA 1
ATOM 799 C C . LEU A 1 102 ? 8.775 -7.388 -23.330 1.00 94.38 102 LEU A C 1
ATOM 801 O O . LEU A 1 102 ? 9.905 -7.012 -23.017 1.00 94.38 102 LEU A O 1
ATOM 805 N N . GLU A 1 103 ? 8.572 -8.449 -24.111 1.00 92.88 103 GLU A N 1
ATOM 806 C CA . GLU A 1 103 ? 9.675 -9.235 -24.659 1.00 92.88 103 GLU A CA 1
ATOM 807 C C . GLU A 1 103 ? 10.485 -8.453 -25.699 1.00 92.88 103 GLU A C 1
ATOM 809 O O . GLU A 1 103 ? 11.714 -8.508 -25.681 1.00 92.88 103 GLU A O 1
ATOM 814 N N . THR A 1 104 ? 9.822 -7.660 -26.543 1.00 91.25 104 THR A N 1
ATOM 815 C CA . THR A 1 104 ? 10.494 -6.757 -27.492 1.00 91.25 104 THR A CA 1
ATOM 816 C C . THR A 1 104 ? 11.311 -5.699 -26.752 1.00 91.25 104 THR A C 1
ATOM 818 O O . THR A 1 104 ? 12.487 -5.515 -27.044 1.00 91.25 104 THR A O 1
ATOM 821 N N . LEU A 1 105 ? 10.741 -5.059 -25.723 1.00 90.69 105 LEU A N 1
ATOM 822 C CA . LEU A 1 105 ? 11.458 -4.101 -24.874 1.00 90.69 105 LEU A CA 1
ATOM 823 C C . LEU A 1 105 ? 12.674 -4.741 -24.193 1.00 90.69 105 LEU A C 1
ATOM 825 O O . LEU A 1 105 ? 13.734 -4.118 -24.113 1.00 90.69 105 LEU A O 1
ATOM 829 N N . ARG A 1 106 ? 12.543 -5.987 -23.726 1.00 89.12 106 ARG A N 1
ATOM 830 C CA . ARG A 1 106 ? 13.650 -6.753 -23.145 1.00 89.12 106 ARG A CA 1
ATOM 831 C C . ARG A 1 106 ? 14.739 -7.039 -24.183 1.00 89.12 106 ARG A C 1
ATOM 833 O O . ARG A 1 106 ? 15.916 -6.848 -23.881 1.00 89.12 106 ARG A O 1
ATOM 840 N N . ALA A 1 107 ? 14.365 -7.479 -25.386 1.00 85.88 107 ALA A N 1
ATOM 841 C CA . ALA A 1 107 ? 15.291 -7.776 -26.481 1.00 85.88 107 ALA A CA 1
ATOM 842 C C . ALA A 1 107 ? 16.035 -6.521 -26.971 1.00 85.88 107 ALA A C 1
ATOM 844 O O . ALA A 1 107 ? 17.245 -6.565 -27.193 1.00 85.88 107 ALA A O 1
ATOM 845 N N . ASP A 1 108 ? 15.341 -5.384 -27.015 1.00 84.56 108 ASP A N 1
ATOM 846 C CA . ASP A 1 108 ? 15.894 -4.062 -27.323 1.00 84.56 108 ASP A CA 1
ATOM 847 C C . ASP A 1 108 ? 16.759 -3.484 -26.182 1.00 84.56 108 ASP A C 1
ATOM 849 O O . ASP A 1 108 ? 17.291 -2.381 -26.299 1.00 84.56 108 ASP A O 1
ATOM 853 N N . ASN A 1 109 ? 16.921 -4.209 -25.067 1.00 76.31 109 ASN A N 1
ATOM 854 C CA . ASN A 1 109 ? 17.627 -3.772 -23.859 1.00 76.31 109 ASN A CA 1
ATOM 855 C C . ASN A 1 109 ? 17.057 -2.483 -23.227 1.00 76.31 109 ASN A C 1
ATOM 857 O O . ASN A 1 109 ? 17.790 -1.725 -22.586 1.00 76.31 109 ASN A O 1
ATOM 861 N N . VAL A 1 110 ? 15.745 -2.244 -23.344 1.00 80.19 110 VAL A N 1
ATOM 862 C CA . VAL A 1 110 ? 15.053 -1.079 -22.760 1.00 80.19 110 VAL A CA 1
ATOM 863 C C . VAL A 1 110 ? 14.760 -1.305 -21.283 1.00 80.19 110 VAL A C 1
ATOM 865 O O . VAL A 1 110 ? 13.613 -1.392 -20.873 1.00 80.19 110 VAL A O 1
ATOM 868 N N . PHE A 1 111 ? 15.811 -1.429 -20.470 1.00 86.12 111 PHE A N 1
ATOM 869 C CA . PHE A 1 111 ? 15.745 -1.425 -18.999 1.00 86.12 111 PHE A CA 1
ATOM 870 C C . PHE A 1 111 ? 14.692 -2.358 -18.373 1.00 86.12 111 PHE A C 1
ATOM 872 O O . PHE A 1 111 ? 14.261 -2.130 -17.246 1.00 86.12 111 PHE A O 1
ATOM 879 N N . VAL A 1 112 ? 14.275 -3.400 -19.088 1.00 90.00 112 VAL A N 1
ATOM 880 C CA . VAL A 1 112 ? 13.306 -4.403 -18.648 1.00 90.00 112 VAL A CA 1
ATOM 881 C C . VAL A 1 112 ? 14.060 -5.701 -18.439 1.00 90.00 112 VAL A C 1
ATOM 883 O O . VAL A 1 112 ? 14.801 -6.150 -19.314 1.00 90.00 112 VAL A O 1
ATOM 886 N N . ALA A 1 113 ? 13.848 -6.321 -17.287 1.00 88.38 113 ALA A N 1
ATOM 887 C CA . ALA A 1 113 ? 14.328 -7.657 -16.990 1.00 88.38 113 ALA A CA 1
ATOM 888 C C . ALA A 1 113 ? 13.144 -8.606 -16.812 1.00 88.38 113 ALA A C 1
ATOM 890 O O . ALA A 1 113 ? 12.086 -8.219 -16.316 1.00 88.38 113 ALA A O 1
ATOM 891 N N . ARG A 1 114 ? 13.341 -9.866 -17.195 1.00 90.62 114 ARG A N 1
ATOM 892 C CA . ARG A 1 114 ? 12.440 -10.956 -16.830 1.00 90.62 114 ARG A CA 1
ATOM 893 C C . ARG A 1 114 ? 12.917 -11.506 -15.491 1.00 90.62 114 ARG A C 1
ATOM 895 O O . ARG A 1 114 ? 14.062 -11.945 -15.408 1.00 90.62 114 ARG A O 1
ATOM 902 N N . VAL A 1 115 ? 12.082 -11.408 -14.459 1.00 90.44 115 VAL A N 1
ATOM 903 C CA . VAL A 1 115 ? 12.428 -11.882 -13.106 1.00 90.44 115 VAL A CA 1
ATOM 904 C C . VAL A 1 115 ? 12.057 -13.349 -12.929 1.00 90.44 115 VAL A C 1
ATOM 906 O O . VAL A 1 115 ? 12.834 -14.106 -12.364 1.00 90.44 115 VAL A O 1
ATOM 909 N N . GLU A 1 116 ? 10.925 -13.754 -13.502 1.00 90.56 116 GLU A N 1
ATOM 910 C CA . GLU A 1 116 ? 10.436 -15.130 -13.536 1.00 90.56 116 GLU A CA 1
ATOM 911 C C . GLU A 1 116 ? 9.674 -15.379 -14.844 1.00 90.56 116 GLU A C 1
ATOM 913 O O . GLU A 1 116 ? 9.528 -14.495 -15.701 1.00 90.56 116 GLU A O 1
ATOM 918 N N . ASP A 1 117 ? 9.179 -16.596 -15.037 1.00 89.38 117 ASP A N 1
ATOM 919 C CA . ASP A 1 117 ? 8.416 -16.920 -16.230 1.00 89.38 117 ASP A CA 1
ATOM 920 C C . ASP A 1 117 ? 7.121 -16.098 -16.322 1.00 89.38 117 ASP A C 1
ATOM 922 O O . ASP A 1 117 ? 6.195 -16.264 -15.537 1.00 89.38 117 ASP A O 1
ATOM 926 N N . GLY A 1 118 ? 7.055 -15.196 -17.311 1.00 89.75 118 GLY A N 1
ATOM 927 C CA . GLY A 1 118 ? 5.885 -14.345 -17.535 1.00 89.75 118 GLY A CA 1
ATOM 928 C C . GLY A 1 118 ? 5.792 -13.130 -16.608 1.00 89.75 118 GLY A C 1
ATOM 929 O O . GLY A 1 118 ? 4.772 -12.442 -16.635 1.00 89.75 118 GLY A O 1
ATOM 930 N N . VAL A 1 119 ? 6.839 -12.839 -15.825 1.00 94.06 119 VAL A N 1
ATOM 931 C CA . VAL A 1 119 ? 6.905 -11.668 -14.939 1.00 94.06 119 VAL A CA 1
ATOM 932 C C . VAL A 1 119 ? 8.094 -10.793 -15.315 1.00 94.06 119 VAL A C 1
ATOM 934 O O . VAL A 1 119 ? 9.248 -11.233 -15.336 1.00 94.06 119 VAL A O 1
ATOM 937 N N . TYR A 1 120 ? 7.801 -9.527 -15.602 1.00 94.81 120 TYR A N 1
ATOM 938 C CA . TYR A 1 120 ? 8.784 -8.534 -16.018 1.00 94.81 120 TYR A CA 1
ATOM 939 C C . TYR A 1 120 ? 8.903 -7.418 -14.982 1.00 94.81 120 TYR A C 1
ATOM 941 O O . TYR A 1 120 ? 7.939 -7.082 -14.298 1.00 94.81 120 TYR A O 1
ATOM 949 N N . ARG A 1 121 ? 10.085 -6.815 -14.883 1.00 93.94 121 ARG A N 1
ATOM 950 C CA . ARG A 1 121 ? 10.360 -5.695 -13.983 1.00 93.94 121 ARG A CA 1
ATOM 951 C C . ARG A 1 121 ? 11.185 -4.643 -14.712 1.00 93.94 121 ARG A C 1
ATOM 953 O O . ARG A 1 121 ? 12.188 -4.973 -15.349 1.00 93.94 121 ARG A O 1
ATOM 960 N N . TYR A 1 122 ? 10.778 -3.382 -14.606 1.00 93.31 122 TYR A N 1
ATOM 961 C CA . TYR A 1 122 ? 11.631 -2.270 -15.013 1.00 93.31 122 TYR A CA 1
ATOM 962 C C . TYR A 1 122 ? 12.787 -2.112 -14.027 1.00 93.31 122 TYR A C 1
ATOM 964 O O . TYR A 1 122 ? 12.633 -2.299 -12.821 1.00 93.31 122 TYR A O 1
ATOM 972 N N . HIS A 1 123 ? 13.950 -1.710 -14.521 1.00 87.44 123 HIS A N 1
ATOM 973 C CA . HIS A 1 123 ? 15.024 -1.243 -13.659 1.00 87.44 123 HIS A CA 1
ATOM 974 C C . HIS A 1 123 ? 14.519 -0.059 -12.819 1.00 87.44 123 HIS A C 1
ATOM 976 O O . HIS A 1 123 ? 13.901 0.850 -13.372 1.00 87.44 123 HIS A O 1
ATOM 982 N N . HIS A 1 124 ? 14.800 -0.027 -11.511 1.00 84.75 124 HIS A N 1
ATOM 983 C CA . HIS A 1 124 ? 14.217 0.954 -10.578 1.00 84.75 124 HIS A CA 1
ATOM 984 C C . HIS A 1 124 ? 14.429 2.403 -11.027 1.00 84.75 124 HIS A C 1
ATOM 986 O O . HIS A 1 124 ? 13.479 3.170 -11.064 1.00 84.75 124 HIS A O 1
ATOM 992 N N . LEU A 1 125 ? 15.636 2.753 -11.488 1.00 83.38 125 LEU A N 1
ATOM 993 C CA . LEU A 1 125 ? 15.913 4.091 -12.030 1.00 83.38 125 LEU A CA 1
ATOM 994 C C . LEU A 1 125 ? 15.071 4.451 -13.264 1.00 83.38 125 LEU A C 1
ATOM 996 O O . LEU A 1 125 ? 14.699 5.607 -13.444 1.00 83.38 125 LEU A O 1
ATOM 1000 N N . PHE A 1 126 ? 14.785 3.476 -14.129 1.00 88.38 126 PHE A N 1
ATOM 1001 C CA . PHE A 1 126 ? 13.939 3.707 -15.296 1.00 88.38 126 PHE A CA 1
ATOM 1002 C C . PHE A 1 126 ? 12.468 3.820 -14.889 1.00 88.38 126 PHE A C 1
ATOM 1004 O O . PHE A 1 126 ? 11.758 4.680 -15.398 1.00 88.38 126 PHE A O 1
ATOM 1011 N N . LEU A 1 127 ? 12.025 3.013 -13.924 1.00 90.62 127 LEU A N 1
ATOM 1012 C CA . LEU A 1 127 ? 10.691 3.119 -13.342 1.00 90.62 127 LEU A CA 1
ATOM 1013 C C . LEU A 1 127 ? 10.467 4.487 -12.680 1.00 90.62 127 LEU A C 1
ATOM 1015 O O . LEU A 1 127 ? 9.439 5.117 -12.919 1.00 90.62 127 LEU A O 1
ATOM 1019 N N . ASP A 1 128 ? 11.443 4.969 -11.909 1.00 88.25 128 ASP A N 1
ATOM 1020 C CA . ASP A 1 128 ? 11.428 6.304 -11.305 1.00 88.25 128 ASP A CA 1
ATOM 1021 C C . ASP A 1 128 ? 11.342 7.391 -12.384 1.00 88.25 128 ASP A C 1
ATOM 1023 O O . ASP A 1 128 ? 10.511 8.294 -12.284 1.00 88.25 128 ASP A O 1
ATOM 1027 N N . PHE A 1 129 ? 12.133 7.268 -13.457 1.00 89.06 129 PHE A N 1
ATOM 1028 C CA . PHE A 1 129 ? 12.071 8.172 -14.606 1.00 89.06 129 PHE A CA 1
ATOM 1029 C C . PHE A 1 129 ? 10.682 8.187 -15.263 1.00 89.06 129 PHE A C 1
ATOM 1031 O O . PHE A 1 129 ? 10.148 9.266 -15.523 1.00 89.06 129 PHE A O 1
ATOM 1038 N N . LEU A 1 130 ? 10.074 7.018 -15.507 1.00 91.62 130 LEU A N 1
ATOM 1039 C CA . LEU A 1 130 ? 8.726 6.909 -16.080 1.00 91.62 130 LEU A CA 1
ATOM 1040 C C . LEU A 1 130 ? 7.680 7.570 -15.170 1.00 91.62 130 LEU A C 1
ATOM 1042 O O . LEU A 1 130 ? 6.832 8.323 -15.645 1.00 91.62 130 LEU A O 1
ATOM 1046 N N . ARG A 1 131 ? 7.763 7.327 -13.857 1.00 91.31 131 ARG A N 1
ATOM 1047 C CA . ARG A 1 131 ? 6.827 7.869 -12.859 1.00 91.31 131 ARG A CA 1
ATOM 1048 C C . ARG A 1 131 ? 6.999 9.370 -12.614 1.00 91.31 131 ARG A C 1
ATOM 1050 O O . ARG A 1 131 ? 6.053 10.011 -12.164 1.00 91.31 131 ARG A O 1
ATOM 1057 N N . ALA A 1 132 ? 8.167 9.929 -12.925 1.00 88.88 132 ALA A N 1
ATOM 1058 C CA . ALA A 1 132 ? 8.446 11.361 -12.838 1.00 88.88 132 ALA A CA 1
ATOM 1059 C C . ALA A 1 132 ? 7.937 12.168 -14.049 1.00 88.88 132 ALA A C 1
ATOM 1061 O O . ALA A 1 132 ? 7.995 13.399 -14.023 1.00 88.88 132 ALA A O 1
ATOM 1062 N N . GLN A 1 133 ? 7.452 11.514 -15.113 1.00 87.19 133 GLN A N 1
ATOM 1063 C CA . GLN A 1 133 ? 6.948 12.225 -16.288 1.00 87.19 133 GLN A CA 1
ATOM 1064 C C . GLN A 1 133 ? 5.613 12.941 -15.990 1.00 87.19 133 GLN A C 1
ATOM 1066 O O . GLN A 1 133 ? 4.715 12.342 -15.386 1.00 87.19 133 GLN A O 1
ATOM 1071 N N . PRO A 1 134 ? 5.416 14.190 -16.458 1.00 87.94 134 PRO A N 1
ATOM 1072 C CA . PRO A 1 134 ? 4.155 14.919 -16.284 1.00 87.94 134 PRO A CA 1
ATOM 1073 C C . PRO A 1 134 ? 2.928 14.184 -16.844 1.00 87.94 134 PRO A C 1
ATOM 1075 O O . PRO A 1 134 ? 1.813 14.324 -16.343 1.00 87.94 134 PRO A O 1
ATOM 1078 N N . GLU A 1 135 ? 3.108 13.417 -17.915 1.00 88.88 135 GLU A N 1
ATOM 1079 C CA . GLU A 1 135 ? 2.077 12.596 -18.545 1.00 88.88 135 GLU A CA 1
ATOM 1080 C C . GLU A 1 135 ? 1.627 11.459 -17.621 1.00 88.88 135 GLU A C 1
ATOM 1082 O O . GLU A 1 135 ? 0.428 11.193 -17.510 1.00 88.88 135 GLU A O 1
ATOM 1087 N N . TYR A 1 136 ? 2.567 10.840 -16.901 1.00 89.94 136 TYR A N 1
ATOM 1088 C CA . TYR A 1 136 ? 2.256 9.810 -15.916 1.00 89.94 136 TYR A CA 1
ATOM 1089 C C . TYR A 1 136 ? 1.454 10.386 -14.748 1.00 89.94 136 TYR A C 1
ATOM 1091 O O . TYR A 1 136 ? 0.480 9.775 -14.306 1.00 89.94 136 TYR A O 1
ATOM 1099 N N . GLU A 1 137 ? 1.810 11.578 -14.260 1.00 87.25 137 GLU A N 1
ATOM 1100 C CA . GLU A 1 137 ? 1.075 12.246 -13.181 1.00 87.25 137 GLU A CA 1
ATOM 1101 C C . GLU A 1 137 ? -0.399 12.474 -13.554 1.00 87.25 137 GLU A C 1
ATOM 1103 O O . GLU A 1 137 ? -1.285 12.123 -12.770 1.00 87.25 137 GLU A O 1
ATOM 1108 N N . ARG A 1 138 ? -0.661 12.941 -14.784 1.00 88.38 138 ARG A N 1
ATOM 1109 C CA . ARG A 1 138 ? -2.013 13.191 -15.322 1.00 88.38 138 ARG A CA 1
ATOM 1110 C C . ARG A 1 138 ? -2.813 11.925 -15.633 1.00 88.38 138 ARG A C 1
ATOM 1112 O O . ARG A 1 138 ? -4.035 12.001 -15.754 1.00 88.38 138 ARG A O 1
ATOM 1119 N N . MET A 1 139 ? -2.151 10.780 -15.789 1.00 89.75 139 MET A N 1
ATOM 1120 C CA . MET A 1 139 ? -2.813 9.513 -16.087 1.00 89.75 139 MET A CA 1
ATOM 1121 C C . MET A 1 139 ? -3.686 9.051 -14.913 1.00 89.75 139 MET A C 1
ATOM 1123 O O . MET A 1 139 ? -3.240 9.015 -13.762 1.00 89.75 139 MET A O 1
ATOM 1127 N N . ASP A 1 140 ? -4.915 8.624 -15.214 1.00 90.50 140 ASP A N 1
ATOM 1128 C CA . ASP A 1 140 ? -5.766 7.942 -14.240 1.00 90.50 140 ASP A CA 1
ATOM 1129 C C . ASP A 1 140 ? -5.264 6.511 -14.007 1.00 90.50 140 ASP A C 1
ATOM 1131 O O . ASP A 1 140 ? -5.508 5.592 -14.790 1.00 90.50 140 ASP A O 1
ATOM 1135 N N . LYS A 1 141 ? -4.565 6.329 -12.888 1.00 91.25 141 LYS A N 1
ATOM 1136 C CA . LYS A 1 141 ? -3.994 5.046 -12.465 1.00 91.25 141 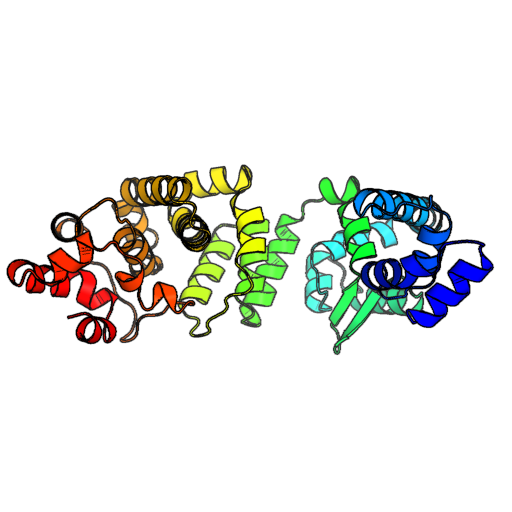LYS A CA 1
ATOM 1137 C C . LYS A 1 141 ? -4.961 4.231 -11.605 1.00 91.25 141 LYS A C 1
ATOM 1139 O O . LYS A 1 141 ? -4.670 3.080 -11.286 1.00 91.25 141 LYS A O 1
ATOM 1144 N N . THR A 1 142 ? -6.120 4.783 -11.232 1.00 92.06 142 THR A N 1
ATOM 1145 C CA . THR A 1 142 ? -7.019 4.174 -10.237 1.00 92.06 142 THR A CA 1
ATOM 1146 C C . THR A 1 142 ? -7.525 2.802 -10.673 1.00 92.06 142 THR A C 1
ATOM 1148 O O . THR A 1 142 ? -7.531 1.864 -9.874 1.00 92.06 142 THR A O 1
ATOM 1151 N N . LYS A 1 143 ? -7.885 2.646 -11.954 1.00 91.50 143 LYS A N 1
ATOM 1152 C CA . LYS A 1 143 ? -8.304 1.359 -12.529 1.00 91.50 143 LYS A CA 1
ATOM 1153 C C . LYS A 1 143 ? -7.166 0.342 -12.547 1.00 91.50 143 LYS A C 1
ATOM 1155 O O . LYS A 1 143 ? -7.391 -0.811 -12.188 1.00 91.50 143 LYS A O 1
ATOM 1160 N N . GLY A 1 144 ? -5.959 0.777 -12.912 1.00 92.69 144 GLY A N 1
ATOM 1161 C CA . GLY A 1 144 ? -4.773 -0.077 -12.930 1.00 92.69 144 GLY A CA 1
ATOM 1162 C C . GLY A 1 144 ? -4.406 -0.568 -11.530 1.00 92.69 144 GLY A C 1
ATOM 1163 O O . GLY A 1 144 ? -4.259 -1.767 -11.311 1.00 92.69 144 GLY A O 1
ATOM 1164 N N . TRP A 1 145 ? -4.374 0.335 -10.548 1.00 95.38 145 TRP A N 1
ATOM 1165 C CA . TRP A 1 145 ? -4.145 -0.018 -9.146 1.00 95.38 145 TRP A CA 1
ATOM 1166 C C . TRP A 1 145 ? -5.243 -0.912 -8.582 1.00 95.38 145 TRP A C 1
ATOM 1168 O O . TRP A 1 145 ? -4.957 -1.846 -7.842 1.00 95.38 145 TRP A O 1
ATOM 1178 N N . ARG A 1 146 ? -6.504 -0.697 -8.965 1.00 95.88 146 ARG A N 1
ATOM 1179 C CA . ARG A 1 146 ? -7.581 -1.613 -8.588 1.00 95.88 146 ARG A CA 1
ATOM 1180 C C . ARG A 1 146 ? -7.353 -3.018 -9.157 1.00 95.88 146 ARG A C 1
ATOM 1182 O O . ARG A 1 146 ? -7.500 -3.985 -8.416 1.00 95.88 146 ARG A O 1
ATOM 1189 N N . ALA A 1 147 ? -6.990 -3.133 -10.434 1.00 95.12 147 ALA A N 1
ATOM 1190 C CA . ALA A 1 147 ? -6.708 -4.421 -11.066 1.00 95.12 147 ALA A CA 1
ATOM 1191 C C . ALA A 1 147 ? -5.502 -5.124 -10.421 1.00 95.12 147 ALA A C 1
ATOM 1193 O O . ALA A 1 147 ? -5.551 -6.330 -10.196 1.00 95.12 147 ALA A O 1
ATOM 1194 N N . ALA A 1 148 ? -4.457 -4.369 -10.068 1.00 96.31 148 ALA A N 1
ATOM 1195 C CA . ALA A 1 148 ? -3.306 -4.882 -9.330 1.00 96.31 148 ALA A CA 1
ATOM 1196 C C . ALA A 1 148 ? -3.710 -5.392 -7.944 1.00 96.31 148 ALA A C 1
ATOM 1198 O O . ALA A 1 148 ? -3.357 -6.506 -7.572 1.00 96.31 148 ALA A O 1
ATOM 1199 N N . ALA A 1 149 ? -4.511 -4.622 -7.205 1.00 96.12 149 ALA A N 1
ATOM 1200 C CA . ALA A 1 149 ? -5.007 -5.037 -5.899 1.00 96.12 149 ALA A CA 1
ATOM 1201 C C . ALA A 1 149 ? -5.810 -6.344 -5.970 1.00 96.12 149 ALA A C 1
ATOM 1203 O O . ALA A 1 149 ? -5.600 -7.230 -5.152 1.00 96.12 149 ALA A O 1
ATOM 1204 N N . GLU A 1 150 ? -6.702 -6.479 -6.955 1.00 95.69 150 GLU A N 1
ATOM 1205 C CA . GLU A 1 150 ? -7.484 -7.702 -7.178 1.00 95.69 150 GLU A CA 1
ATOM 1206 C C . GLU A 1 150 ? -6.577 -8.886 -7.569 1.00 95.69 150 GLU A C 1
ATOM 1208 O O . GLU A 1 150 ? -6.696 -9.960 -6.988 1.00 95.69 150 GLU A O 1
ATOM 1213 N N . TYR A 1 151 ? -5.608 -8.672 -8.465 1.00 95.50 151 TYR A N 1
ATOM 1214 C CA . TYR A 1 151 ? -4.643 -9.697 -8.877 1.00 95.50 151 TYR A CA 1
ATOM 1215 C C . TYR A 1 151 ? -3.807 -10.232 -7.703 1.00 95.50 151 TYR A C 1
ATOM 1217 O O . TYR A 1 151 ? -3.737 -11.440 -7.486 1.00 95.50 151 TYR A O 1
ATOM 1225 N N . TYR A 1 152 ? -3.195 -9.340 -6.918 1.00 93.44 152 TYR A N 1
ATOM 1226 C CA . TYR A 1 152 ? -2.366 -9.742 -5.779 1.00 93.44 152 TYR A CA 1
ATOM 1227 C C . TYR A 1 152 ? -3.200 -10.327 -4.636 1.00 93.44 152 TYR A C 1
ATOM 1229 O O . TYR A 1 152 ? -2.722 -11.192 -3.905 1.00 93.44 152 TYR A O 1
ATOM 1237 N N . LEU A 1 153 ? -4.463 -9.911 -4.496 1.00 93.56 153 LEU A N 1
ATOM 1238 C CA . LEU A 1 153 ? -5.380 -10.512 -3.533 1.00 93.56 153 LEU A CA 1
ATOM 1239 C C . LEU A 1 153 ? -5.664 -11.982 -3.873 1.00 93.56 153 LEU A C 1
ATOM 1241 O O . LEU A 1 153 ? -5.611 -12.825 -2.977 1.00 93.56 153 LEU A O 1
ATOM 1245 N N . ASP A 1 154 ? -5.907 -12.293 -5.149 1.00 94.06 154 ASP A N 1
ATOM 1246 C CA . ASP A 1 154 ? -6.112 -13.668 -5.626 1.00 94.06 154 ASP A CA 1
ATOM 1247 C C . ASP A 1 154 ? -4.844 -14.522 -5.456 1.00 94.06 154 ASP A C 1
ATOM 1249 O O . ASP A 1 154 ? -4.923 -15.690 -5.065 1.00 94.06 154 ASP A O 1
ATOM 1253 N N . ALA A 1 155 ? -3.669 -13.917 -5.657 1.00 91.50 155 ALA A N 1
ATOM 1254 C CA . ALA A 1 155 ? -2.368 -14.536 -5.399 1.00 91.50 155 ALA A CA 1
ATOM 1255 C C . ALA A 1 155 ? -2.041 -14.703 -3.899 1.00 91.50 155 ALA A C 1
ATOM 1257 O O . ALA A 1 155 ? -1.043 -15.331 -3.562 1.00 91.50 155 ALA A O 1
ATOM 1258 N N . LYS A 1 156 ? -2.887 -14.188 -2.991 1.00 90.50 156 LYS A N 1
ATOM 1259 C CA . LYS A 1 156 ? -2.678 -14.151 -1.527 1.00 90.50 156 LYS A CA 1
ATOM 1260 C C . LYS A 1 156 ? -1.479 -13.305 -1.080 1.00 90.50 156 LYS A C 1
ATOM 1262 O O . LYS A 1 156 ? -1.067 -13.383 0.077 1.00 90.50 156 LYS A O 1
ATOM 1267 N N . GLU A 1 157 ? -1.002 -12.422 -1.949 1.00 88.12 157 GLU A N 1
ATOM 1268 C CA . GLU A 1 157 ? -0.003 -11.394 -1.654 1.00 88.12 157 GLU A CA 1
ATOM 1269 C C . GLU A 1 157 ? -0.684 -10.188 -0.996 1.00 88.12 157 GLU A C 1
ATOM 1271 O O . GLU A 1 157 ? -0.838 -9.102 -1.562 1.00 88.12 157 GLU A O 1
ATOM 1276 N N . TYR A 1 158 ? -1.193 -10.404 0.218 1.00 86.62 158 TYR A N 1
ATOM 1277 C CA . TYR A 1 158 ? -2.154 -9.502 0.851 1.00 86.62 158 TYR A CA 1
ATOM 1278 C C . TYR A 1 158 ? -1.614 -8.091 1.130 1.00 86.62 158 TYR A C 1
ATOM 1280 O O . TYR A 1 158 ? -2.378 -7.121 1.109 1.00 86.62 158 TYR A O 1
ATOM 1288 N N . PHE A 1 159 ? -0.318 -7.960 1.420 1.00 84.44 159 PHE A N 1
ATOM 1289 C CA . PHE A 1 159 ? 0.289 -6.663 1.716 1.00 84.44 159 PHE A CA 1
ATOM 1290 C C . PHE A 1 159 ? 0.445 -5.812 0.454 1.00 84.44 159 PHE A C 1
ATOM 1292 O O . PHE A 1 159 ? 0.002 -4.658 0.443 1.00 84.44 159 PHE A O 1
ATOM 1299 N N . VAL A 1 160 ? 0.944 -6.417 -0.627 1.00 88.12 160 VAL A N 1
ATOM 1300 C CA . VAL A 1 160 ? 1.026 -5.801 -1.958 1.00 88.12 160 VAL A CA 1
ATOM 1301 C C . VAL A 1 160 ? -0.372 -5.410 -2.441 1.00 88.12 160 VAL A C 1
ATOM 1303 O O . VAL A 1 160 ? -0.607 -4.265 -2.837 1.00 88.12 160 VAL A O 1
ATOM 1306 N N . ALA A 1 161 ? -1.345 -6.319 -2.305 1.00 92.38 161 ALA A N 1
ATOM 1307 C CA . ALA A 1 161 ? -2.741 -6.058 -2.640 1.00 92.38 161 ALA A CA 1
ATOM 1308 C C . ALA A 1 161 ? -3.302 -4.841 -1.889 1.00 92.38 161 ALA A C 1
ATOM 1310 O O . ALA A 1 161 ? -3.945 -3.975 -2.486 1.00 92.38 161 ALA A O 1
ATOM 1311 N N . ARG A 1 162 ? -3.024 -4.731 -0.583 1.00 90.94 162 ARG A N 1
ATOM 1312 C CA . ARG A 1 162 ? -3.452 -3.599 0.247 1.00 90.94 162 ARG A CA 1
ATOM 1313 C C . ARG A 1 162 ? -2.844 -2.275 -0.219 1.00 90.94 162 ARG A C 1
ATOM 1315 O O . ARG A 1 162 ? -3.584 -1.293 -0.263 1.00 90.94 162 ARG A O 1
ATOM 1322 N N . SER A 1 163 ? -1.550 -2.229 -0.550 1.00 90.44 163 SER A N 1
ATOM 1323 C CA . SER A 1 163 ? -0.901 -0.994 -1.027 1.00 90.44 163 SER A CA 1
ATOM 1324 C C . SER A 1 163 ? -1.615 -0.458 -2.273 1.00 90.44 163 SER A C 1
ATOM 1326 O O . SER A 1 163 ? -2.125 0.669 -2.276 1.00 90.44 163 SER A O 1
ATOM 1328 N N . TYR A 1 164 ? -1.796 -1.309 -3.287 1.00 93.94 164 TYR A N 1
ATOM 1329 C CA . TYR A 1 164 ? -2.525 -0.937 -4.500 1.00 93.94 164 TYR A CA 1
ATOM 1330 C C . TYR A 1 164 ? -4.000 -0.611 -4.240 1.00 93.94 164 TYR A C 1
ATOM 1332 O O . TYR A 1 164 ? -4.543 0.314 -4.849 1.00 93.94 164 TYR A O 1
ATOM 1340 N N . ALA A 1 165 ? -4.654 -1.305 -3.305 1.00 95.19 165 ALA A N 1
ATOM 1341 C CA . ALA A 1 165 ? -6.039 -1.017 -2.957 1.00 95.19 165 ALA A CA 1
ATOM 1342 C C . ALA A 1 165 ? -6.188 0.407 -2.408 1.00 95.19 165 ALA A C 1
ATOM 1344 O O . ALA A 1 165 ? -7.086 1.129 -2.844 1.00 95.19 165 ALA A O 1
ATOM 1345 N N . TYR A 1 166 ? -5.299 0.837 -1.508 1.00 93.94 166 TYR A N 1
ATOM 1346 C CA . TYR A 1 166 ? -5.314 2.206 -0.994 1.00 93.94 166 TYR A CA 1
ATOM 1347 C C . TYR A 1 166 ? -5.022 3.238 -2.076 1.00 93.94 166 TYR A C 1
ATOM 1349 O O . TYR A 1 166 ? -5.796 4.185 -2.207 1.00 93.94 166 TYR A O 1
ATOM 1357 N N . ARG A 1 167 ? -3.991 3.015 -2.904 1.00 93.06 167 ARG A N 1
ATOM 1358 C CA . ARG A 1 167 ? -3.679 3.893 -4.047 1.00 93.06 167 ARG A CA 1
ATOM 1359 C C . ARG A 1 167 ? -4.881 4.045 -4.987 1.00 93.06 167 ARG A C 1
ATOM 1361 O O . ARG A 1 167 ? -5.152 5.136 -5.471 1.00 93.06 167 ARG A O 1
ATOM 1368 N N . SER A 1 168 ? -5.654 2.976 -5.203 1.00 94.69 168 SER A N 1
ATOM 1369 C CA . SER A 1 168 ? -6.853 3.016 -6.053 1.00 94.69 168 SER A CA 1
ATOM 1370 C C . SER A 1 168 ? -8.000 3.874 -5.501 1.00 94.69 168 SER A C 1
ATOM 1372 O O . SER A 1 168 ? -8.899 4.236 -6.259 1.00 94.69 168 SER A O 1
ATOM 1374 N N . GLY A 1 169 ? -8.047 4.125 -4.185 1.00 94.25 169 GLY A N 1
ATOM 1375 C CA . GLY A 1 169 ? -9.178 4.779 -3.513 1.00 94.25 169 GLY A CA 1
ATOM 1376 C C . GLY A 1 169 ? -10.506 4.002 -3.574 1.00 94.25 169 GLY A C 1
ATOM 1377 O O . GLY A 1 169 ? -11.536 4.474 -3.082 1.00 94.25 169 GLY A O 1
ATOM 1378 N N . HIS A 1 170 ? -10.530 2.802 -4.166 1.00 95.56 170 HIS A N 1
ATOM 1379 C CA . HIS A 1 170 ? -11.756 2.045 -4.380 1.00 95.56 170 HIS A CA 1
ATOM 1380 C C . HIS A 1 170 ? -12.167 1.285 -3.111 1.00 95.56 170 HIS A C 1
ATOM 1382 O O . HIS A 1 170 ? -11.665 0.201 -2.808 1.00 95.56 170 HIS A O 1
ATOM 1388 N N . ILE A 1 171 ? -13.146 1.835 -2.386 1.00 94.88 171 ILE A N 1
ATOM 1389 C CA . ILE A 1 171 ? -13.549 1.361 -1.052 1.00 94.88 171 ILE A CA 1
ATOM 1390 C C . ILE A 1 171 ? -13.840 -0.143 -0.972 1.00 94.88 171 ILE A C 1
ATOM 1392 O O . ILE A 1 171 ? -13.423 -0.794 -0.019 1.00 94.88 171 ILE A O 1
ATOM 1396 N N . LYS A 1 172 ? -14.523 -0.734 -1.963 1.00 94.88 172 LYS A N 1
ATOM 1397 C CA . LYS A 1 172 ? -14.844 -2.171 -1.922 1.00 94.88 172 LYS A CA 1
ATOM 1398 C C . LYS A 1 172 ? -13.581 -3.031 -2.008 1.00 94.88 172 LYS A C 1
ATOM 1400 O O . LYS A 1 172 ? -13.499 -4.046 -1.320 1.00 94.88 172 LYS A O 1
ATOM 1405 N N . THR A 1 173 ? -12.603 -2.611 -2.808 1.00 96.31 173 THR A N 1
ATOM 1406 C CA . THR A 1 173 ? -11.321 -3.315 -2.959 1.00 96.31 173 THR A CA 1
ATOM 1407 C C . THR A 1 173 ? -10.476 -3.149 -1.700 1.00 96.31 173 THR A C 1
ATOM 1409 O O . THR A 1 173 ? -9.982 -4.146 -1.182 1.00 96.31 173 THR A O 1
ATOM 1412 N N . ILE A 1 174 ? -10.418 -1.935 -1.132 1.00 95.44 174 ILE A N 1
ATOM 1413 C CA . ILE A 1 174 ? -9.753 -1.664 0.155 1.00 95.44 174 ILE A CA 1
ATOM 1414 C C . ILE A 1 174 ? -10.315 -2.572 1.250 1.00 95.44 174 ILE A C 1
ATOM 1416 O O . ILE A 1 174 ? -9.568 -3.315 1.879 1.00 95.44 174 ILE A O 1
ATOM 1420 N N . LEU A 1 175 ? -11.636 -2.572 1.451 1.00 93.38 175 LEU A N 1
ATOM 1421 C CA . LEU A 1 175 ? -12.269 -3.385 2.493 1.00 93.38 175 LEU A CA 1
ATOM 1422 C C . LEU A 1 175 ? -12.062 -4.888 2.272 1.00 93.38 175 LEU A C 1
ATOM 1424 O O . LEU A 1 175 ? -11.904 -5.617 3.247 1.00 93.38 175 LEU A O 1
ATOM 1428 N N . SER A 1 176 ? -12.041 -5.349 1.018 1.00 92.88 176 SER A N 1
ATOM 1429 C CA . SER A 1 176 ? -11.786 -6.759 0.693 1.00 92.88 176 SER A CA 1
ATOM 1430 C C . SER A 1 176 ? -10.350 -7.163 1.032 1.00 92.88 176 SER A C 1
ATOM 1432 O O . SER A 1 176 ? -10.153 -8.181 1.692 1.00 92.88 176 SER A O 1
ATOM 1434 N N . CYS A 1 177 ? -9.362 -6.333 0.678 1.00 91.56 177 CYS A N 1
ATOM 1435 C CA . CYS A 1 177 ? -7.955 -6.571 1.012 1.00 91.56 177 CYS A CA 1
ATOM 1436 C C . CYS A 1 177 ? -7.718 -6.522 2.526 1.00 91.5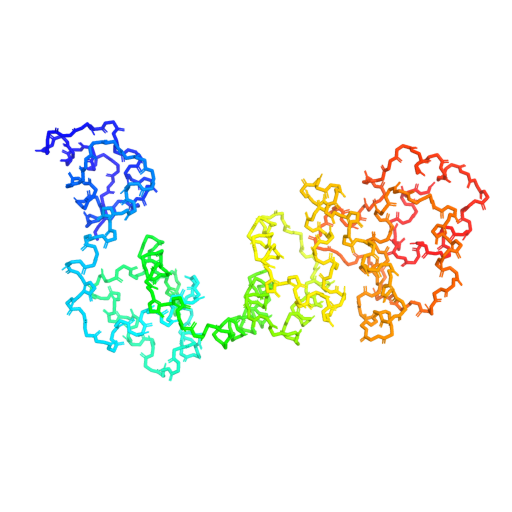6 177 CYS A C 1
ATOM 1438 O O . CYS A 1 177 ? -7.070 -7.405 3.081 1.00 91.56 177 CYS A O 1
ATOM 1440 N N . LEU A 1 178 ? -8.293 -5.532 3.219 1.00 88.19 178 LEU A N 1
ATOM 1441 C CA . LEU A 1 178 ? -8.206 -5.443 4.677 1.00 88.19 178 LEU A CA 1
ATOM 1442 C C . LEU A 1 178 ? -8.858 -6.645 5.359 1.00 88.19 178 LEU A C 1
ATOM 1444 O O . LEU A 1 178 ? -8.297 -7.192 6.302 1.00 88.19 178 LEU A O 1
ATOM 1448 N N . TYR A 1 179 ? -10.018 -7.091 4.875 1.00 86.44 179 TYR A N 1
ATOM 1449 C CA . TYR A 1 179 ? -10.663 -8.282 5.413 1.00 86.44 179 TYR A CA 1
ATOM 1450 C C . TYR A 1 179 ? -9.809 -9.538 5.211 1.00 86.44 179 TYR A C 1
ATOM 1452 O O . TYR A 1 179 ? -9.679 -10.329 6.142 1.00 86.44 179 TYR A O 1
ATOM 1460 N N . ALA A 1 180 ? -9.214 -9.714 4.031 1.00 86.69 180 ALA A N 1
ATOM 1461 C CA . ALA A 1 180 ? -8.342 -10.849 3.748 1.00 86.69 180 ALA A CA 1
ATOM 1462 C C . ALA A 1 180 ? -7.082 -10.842 4.626 1.00 86.69 180 ALA A C 1
ATOM 1464 O O . ALA A 1 180 ? -6.723 -11.879 5.179 1.00 86.69 180 ALA A O 1
ATOM 1465 N N . LEU A 1 181 ? -6.487 -9.667 4.857 1.00 80.56 181 LEU A N 1
ATOM 1466 C CA . LEU A 1 181 ? -5.386 -9.502 5.807 1.00 80.56 181 LEU A CA 1
ATOM 1467 C C . LEU A 1 181 ? -5.765 -9.938 7.221 1.00 80.56 181 LEU A C 1
ATOM 1469 O O . LEU A 1 181 ? -4.992 -10.639 7.858 1.00 80.56 181 LEU A O 1
ATOM 1473 N N . LEU A 1 182 ? -6.967 -9.600 7.698 1.00 75.12 182 LEU A N 1
ATOM 1474 C CA . LEU A 1 182 ? -7.442 -10.058 9.011 1.00 75.12 182 LEU A CA 1
ATOM 1475 C C . LEU A 1 182 ? -7.616 -11.580 9.095 1.00 75.12 182 LEU A C 1
ATOM 1477 O O . LEU A 1 182 ? -7.629 -12.131 10.191 1.00 75.12 182 LEU A O 1
ATOM 1481 N N . GLN A 1 183 ? -7.792 -12.271 7.967 1.00 72.25 183 GLN A N 1
ATOM 1482 C CA . GLN A 1 183 ? -7.839 -13.735 7.932 1.00 72.25 183 GLN A CA 1
ATOM 1483 C C . GLN A 1 183 ? -6.453 -14.368 7.779 1.00 72.25 183 GLN A C 1
ATOM 1485 O O . GLN A 1 183 ? -6.315 -15.577 7.977 1.00 72.25 183 GLN A O 1
ATOM 1490 N N . ASN A 1 184 ? -5.438 -13.575 7.433 1.00 72.12 184 ASN A N 1
ATOM 1491 C CA . ASN A 1 184 ? -4.084 -14.062 7.273 1.00 72.12 184 ASN A CA 1
ATOM 1492 C C . ASN A 1 184 ? -3.452 -14.357 8.640 1.00 72.12 184 ASN A C 1
ATOM 1494 O O . ASN A 1 184 ? -3.561 -13.572 9.580 1.00 72.12 184 ASN A O 1
ATOM 1498 N N . ARG A 1 185 ? -2.769 -15.500 8.733 1.00 60.53 185 ARG A N 1
ATOM 1499 C CA . ARG A 1 185 ? -2.035 -15.924 9.934 1.00 60.53 185 ARG A CA 1
ATOM 1500 C C . ARG A 1 185 ? -0.556 -15.525 9.900 1.00 60.53 185 ARG A C 1
ATOM 1502 O O . ARG A 1 185 ? 0.132 -15.700 10.898 1.00 60.53 185 ARG A O 1
ATOM 1509 N N . GLY A 1 186 ? -0.066 -15.029 8.762 1.00 58.19 186 GLY A N 1
ATOM 1510 C CA . GLY A 1 186 ? 1.321 -14.593 8.603 1.00 58.19 186 GLY A CA 1
ATOM 1511 C C . GLY A 1 186 ? 1.611 -13.279 9.330 1.00 58.19 186 GLY A C 1
ATOM 1512 O O . GLY A 1 186 ? 0.807 -12.345 9.276 1.00 58.19 186 GLY A O 1
ATOM 1513 N N . ILE A 1 187 ? 2.777 -13.215 9.977 1.00 56.59 187 ILE A N 1
ATOM 1514 C CA . ILE A 1 187 ? 3.338 -11.993 10.556 1.00 56.59 187 ILE A CA 1
ATOM 1515 C C . ILE A 1 187 ? 4.315 -11.383 9.546 1.00 56.59 187 ILE A C 1
ATOM 1517 O O . ILE A 1 187 ? 5.204 -12.086 9.079 1.00 56.59 187 ILE A O 1
ATOM 1521 N N . SER A 1 188 ? 4.163 -10.097 9.219 1.00 59.28 188 SER A N 1
ATOM 1522 C CA . SER A 1 188 ? 5.155 -9.336 8.442 1.00 59.28 188 SER A CA 1
ATOM 1523 C C . SER A 1 188 ? 5.423 -7.998 9.124 1.00 59.28 188 SER A C 1
ATOM 1525 O O . SER A 1 188 ? 4.477 -7.307 9.509 1.00 59.28 188 SER A O 1
ATOM 1527 N N . LEU A 1 189 ? 6.705 -7.669 9.298 1.00 53.28 189 LEU A N 1
ATOM 1528 C CA . LEU A 1 189 ? 7.187 -6.420 9.900 1.00 53.28 189 LEU A CA 1
ATOM 1529 C C . LEU A 1 189 ? 7.594 -5.375 8.844 1.00 53.28 189 LEU A C 1
ATOM 1531 O O . LEU A 1 189 ? 7.725 -4.201 9.185 1.00 53.28 189 LEU A O 1
ATOM 1535 N N . ASP A 1 190 ? 7.767 -5.774 7.581 1.00 52.88 190 ASP A N 1
ATOM 1536 C CA . ASP A 1 190 ? 8.527 -4.980 6.603 1.00 52.88 190 ASP A CA 1
ATOM 1537 C C . ASP A 1 190 ? 7.694 -3.902 5.871 1.00 52.88 190 ASP A C 1
ATOM 1539 O O . ASP A 1 190 ? 8.241 -2.903 5.410 1.00 52.88 190 ASP A O 1
ATOM 1543 N N . ASP A 1 191 ? 6.360 -4.009 5.846 1.00 56.81 191 ASP A N 1
ATOM 1544 C CA . ASP A 1 191 ? 5.494 -3.172 4.986 1.00 56.81 191 ASP A CA 1
ATOM 1545 C C . ASP A 1 191 ? 4.845 -1.951 5.673 1.00 56.81 191 ASP A C 1
ATOM 1547 O O . ASP A 1 191 ? 3.800 -1.448 5.237 1.00 56.81 191 ASP A O 1
ATOM 1551 N N . HIS A 1 192 ? 5.396 -1.469 6.789 1.00 63.19 192 HIS A N 1
ATOM 1552 C CA . HIS A 1 192 ? 4.783 -0.365 7.546 1.00 63.19 192 HIS A CA 1
ATOM 1553 C C . HIS A 1 192 ? 5.109 1.032 6.990 1.00 63.19 192 HIS A C 1
ATOM 1555 O O . HIS A 1 192 ? 4.234 1.901 6.981 1.00 63.19 192 HIS A O 1
ATOM 1561 N N . PHE A 1 193 ? 6.314 1.242 6.454 1.00 64.44 193 PHE A N 1
ATOM 1562 C CA . PHE A 1 193 ? 6.731 2.559 5.955 1.00 64.44 193 PHE A CA 1
ATOM 1563 C C . PHE A 1 193 ? 6.047 2.948 4.641 1.00 64.44 193 PHE A C 1
ATOM 1565 O O . PHE A 1 193 ? 5.609 4.088 4.477 1.00 64.44 193 PHE A O 1
ATOM 1572 N N . GLU A 1 194 ? 5.903 2.008 3.701 1.00 71.94 194 GLU A N 1
ATOM 1573 C CA . GLU A 1 194 ? 5.259 2.305 2.417 1.00 71.94 194 GLU A CA 1
ATOM 1574 C C . GLU A 1 194 ? 3.800 2.726 2.631 1.00 71.94 194 GLU A C 1
ATOM 1576 O O . GLU A 1 194 ? 3.333 3.720 2.067 1.00 71.94 194 GLU A O 1
ATOM 1581 N N . ILE A 1 195 ? 3.085 2.010 3.501 1.00 81.12 195 ILE A N 1
ATOM 1582 C CA . ILE A 1 195 ? 1.669 2.278 3.717 1.00 81.12 195 ILE A CA 1
ATOM 1583 C C . ILE A 1 195 ? 1.420 3.590 4.457 1.00 81.12 195 ILE A C 1
ATOM 1585 O O . ILE A 1 195 ? 0.420 4.246 4.181 1.00 81.12 195 ILE A O 1
ATOM 1589 N N . GLU A 1 196 ? 2.318 4.014 5.345 1.00 84.31 196 GLU A N 1
ATOM 1590 C CA . GLU A 1 196 ? 2.222 5.318 6.003 1.00 84.31 196 GLU A CA 1
ATOM 1591 C C . GLU A 1 196 ? 2.215 6.466 4.996 1.00 84.31 196 GLU A C 1
ATOM 1593 O O . GLU A 1 196 ? 1.381 7.369 5.104 1.00 84.31 196 GLU A O 1
ATOM 1598 N N . SER A 1 197 ? 3.100 6.408 3.997 1.00 86.06 197 SER A N 1
ATOM 1599 C CA . SER A 1 197 ? 3.182 7.445 2.966 1.00 86.06 197 SER A CA 1
ATOM 1600 C C . SER A 1 197 ? 1.865 7.581 2.194 1.00 86.06 197 SER A C 1
ATOM 1602 O O . SER A 1 197 ? 1.372 8.690 1.995 1.00 86.06 197 SER A O 1
ATOM 1604 N N . ILE A 1 198 ? 1.237 6.451 1.849 1.00 89.50 198 ILE A N 1
ATOM 1605 C CA . ILE A 1 198 ? -0.053 6.404 1.150 1.00 89.50 198 ILE A CA 1
ATOM 1606 C C . ILE A 1 198 ? -1.169 6.898 2.072 1.00 89.50 198 ILE A C 1
ATOM 1608 O O . ILE A 1 198 ? -2.012 7.705 1.668 1.00 89.50 198 ILE A O 1
ATOM 1612 N N . LEU A 1 199 ? -1.175 6.427 3.322 1.00 90.19 199 LEU A N 1
ATOM 1613 C CA . LEU A 1 199 ? -2.227 6.753 4.271 1.00 90.19 199 LEU A CA 1
ATOM 1614 C C . LEU A 1 199 ? -2.197 8.224 4.689 1.00 90.19 199 LEU A C 1
ATOM 1616 O O . LEU A 1 199 ? -3.235 8.771 5.039 1.00 90.19 199 LEU A O 1
ATOM 1620 N N . SER A 1 200 ? -1.045 8.887 4.634 1.00 89.75 200 SER A N 1
ATOM 1621 C CA . SER A 1 200 ? -0.889 10.281 5.067 1.00 89.75 200 SER A CA 1
ATOM 1622 C C . SER A 1 200 ? -1.341 11.321 4.034 1.00 89.75 200 SER A C 1
ATOM 1624 O O . SER A 1 200 ? -1.300 12.516 4.320 1.00 89.75 200 SER A O 1
ATOM 1626 N N . THR A 1 201 ? -1.805 10.891 2.859 1.00 91.62 201 THR A N 1
ATOM 1627 C CA . THR A 1 201 ? -2.269 11.786 1.789 1.00 91.62 201 THR A CA 1
ATOM 1628 C C . THR A 1 201 ? -3.606 12.478 2.122 1.00 91.62 201 THR A C 1
ATOM 1630 O O . THR A 1 201 ? -4.453 11.892 2.812 1.00 91.62 201 THR A O 1
ATOM 1633 N N . PRO A 1 202 ? -3.851 13.710 1.626 1.00 92.75 202 PRO A N 1
ATOM 1634 C CA . PRO A 1 202 ? -5.141 14.394 1.781 1.00 92.75 202 PRO A CA 1
ATOM 1635 C C . PRO A 1 202 ? -6.324 13.611 1.195 1.00 92.75 202 PRO A C 1
ATOM 1637 O O . PRO A 1 202 ? -7.414 13.604 1.769 1.00 92.75 202 PRO A O 1
ATOM 1640 N N . GLU A 1 203 ? -6.114 12.915 0.078 1.00 91.69 203 GLU A N 1
ATOM 1641 C CA . GLU A 1 203 ? -7.113 12.061 -0.565 1.00 91.69 203 GLU A CA 1
ATOM 1642 C C . GLU A 1 203 ? -7.524 10.917 0.365 1.00 91.69 203 GLU A C 1
ATOM 1644 O O . GLU A 1 203 ? -8.713 10.598 0.490 1.00 91.69 203 GLU A O 1
ATOM 1649 N N . MET A 1 204 ? -6.549 10.326 1.063 1.00 93.38 204 MET A N 1
ATOM 1650 C CA . MET A 1 204 ? -6.827 9.289 2.042 1.00 93.38 204 MET A CA 1
ATOM 1651 C C . MET A 1 204 ? -7.576 9.835 3.256 1.00 93.38 204 MET A C 1
ATOM 1653 O O . MET A 1 204 ? -8.504 9.179 3.735 1.00 93.38 204 MET A O 1
ATOM 1657 N N . GLU A 1 205 ? -7.225 11.027 3.739 1.00 93.81 205 GLU A N 1
ATOM 1658 C CA . GLU A 1 205 ? -7.961 11.667 4.832 1.00 93.81 205 GLU A CA 1
ATOM 1659 C C . GLU A 1 205 ? -9.432 11.881 4.456 1.00 93.81 205 GLU A C 1
ATOM 1661 O O . GLU A 1 205 ? -10.327 11.443 5.180 1.00 93.81 205 GLU A O 1
ATOM 1666 N N . ALA A 1 206 ? -9.700 12.436 3.270 1.00 95.38 206 ALA A N 1
ATOM 1667 C CA . ALA A 1 206 ? -11.060 12.628 2.772 1.00 95.38 206 ALA A CA 1
ATOM 1668 C C . ALA A 1 206 ? -11.837 11.302 2.656 1.00 95.38 206 ALA A C 1
ATOM 1670 O O . ALA A 1 206 ? -13.030 11.232 2.975 1.00 95.38 206 ALA A O 1
ATOM 1671 N N . LEU A 1 207 ? -11.171 10.223 2.229 1.00 95.69 207 LEU A N 1
ATOM 1672 C CA . LEU A 1 207 ? -11.797 8.905 2.164 1.00 95.69 207 LEU A CA 1
ATOM 1673 C C . LEU A 1 207 ? -12.067 8.324 3.562 1.00 95.69 207 LEU A C 1
ATOM 1675 O O . LEU A 1 207 ? -13.105 7.687 3.744 1.00 95.69 207 LEU A O 1
ATOM 1679 N N . CYS A 1 208 ? -11.194 8.553 4.548 1.00 95.94 208 CYS A N 1
ATOM 1680 C CA . CYS A 1 208 ? -11.407 8.134 5.938 1.00 95.94 208 CYS A CA 1
ATOM 1681 C C . CYS A 1 208 ? -12.576 8.881 6.587 1.00 95.94 208 CYS A C 1
ATOM 1683 O O . CYS A 1 208 ? -13.397 8.249 7.248 1.00 95.94 208 CYS A O 1
ATOM 1685 N N . GLU A 1 209 ? -12.728 10.182 6.337 1.00 95.88 209 GLU A N 1
ATOM 1686 C CA . GLU A 1 209 ? -13.891 10.946 6.812 1.00 95.88 209 GLU A CA 1
ATOM 1687 C C . GLU A 1 209 ? -15.201 10.398 6.221 1.00 95.88 209 GLU A C 1
ATOM 1689 O O . GLU A 1 209 ? -16.211 10.269 6.914 1.00 95.88 209 GLU A O 1
ATOM 1694 N N . ARG A 1 210 ? -15.182 9.985 4.945 1.00 96.00 210 ARG A N 1
ATOM 1695 C CA . ARG A 1 210 ? -16.335 9.342 4.293 1.00 96.00 210 ARG A CA 1
ATOM 1696 C C . ARG A 1 210 ? -16.580 7.908 4.780 1.00 96.00 210 ARG A C 1
ATOM 1698 O O . ARG A 1 210 ? -17.729 7.458 4.828 1.00 96.00 210 ARG A O 1
ATOM 1705 N N . TYR A 1 211 ? -15.520 7.177 5.116 1.00 96.44 211 TYR A N 1
ATOM 1706 C CA . TYR A 1 211 ? -15.561 5.789 5.574 1.00 96.44 211 TYR A CA 1
ATOM 1707 C C . TYR A 1 211 ? -14.743 5.609 6.866 1.00 96.44 211 TYR A C 1
ATOM 1709 O O . TYR A 1 211 ? -13.652 5.035 6.821 1.00 96.44 211 TYR A O 1
ATOM 1717 N N . PRO A 1 212 ? -15.291 5.999 8.038 1.00 96.25 212 PRO A N 1
ATOM 1718 C CA . PRO A 1 212 ? -14.549 6.036 9.304 1.00 96.25 212 PRO A CA 1
ATOM 1719 C C . PRO A 1 212 ? -13.894 4.722 9.746 1.00 96.25 212 PRO A C 1
ATOM 1721 O O . PRO A 1 212 ? -12.946 4.740 10.522 1.00 96.25 212 PRO A O 1
ATOM 1724 N N . VAL A 1 213 ? -14.351 3.573 9.238 1.00 94.38 213 VAL A N 1
ATOM 1725 C CA . VAL A 1 213 ? -13.709 2.267 9.477 1.00 94.38 213 VAL A CA 1
ATOM 1726 C C . VAL A 1 213 ? -12.240 2.237 9.032 1.00 94.38 213 VAL A C 1
ATOM 1728 O O . VAL A 1 213 ? -11.439 1.513 9.614 1.00 94.38 213 VAL A O 1
ATOM 1731 N N . LEU A 1 214 ? -11.858 3.049 8.041 1.00 95.06 214 LEU A N 1
ATOM 1732 C CA . LEU A 1 214 ? -10.486 3.109 7.536 1.00 95.06 214 LEU A CA 1
ATOM 1733 C C . LEU A 1 214 ? -9.503 3.751 8.527 1.00 95.06 214 LEU A C 1
ATOM 1735 O O . LEU A 1 214 ? -8.303 3.489 8.433 1.00 95.06 214 LEU A O 1
ATOM 1739 N N . TYR A 1 215 ? -9.989 4.495 9.531 1.00 95.38 215 TYR A N 1
ATOM 1740 C CA . TYR A 1 215 ? -9.132 4.992 10.611 1.00 95.38 215 TYR A CA 1
ATOM 1741 C C . TYR A 1 215 ? -8.497 3.862 11.434 1.00 95.38 215 TYR A C 1
ATOM 1743 O O . TYR A 1 215 ? -7.503 4.121 12.101 1.00 95.38 215 TYR A O 1
ATOM 1751 N N . ILE A 1 216 ? -8.986 2.613 11.351 1.00 90.75 216 ILE A N 1
ATOM 1752 C CA . ILE A 1 216 ? -8.329 1.448 11.972 1.00 90.75 216 ILE A CA 1
ATOM 1753 C C . ILE A 1 216 ? -6.887 1.325 11.472 1.00 90.75 216 ILE A C 1
ATOM 1755 O O . ILE A 1 216 ? -5.968 1.173 12.269 1.00 90.75 216 ILE A O 1
ATOM 1759 N N . SER A 1 217 ? -6.674 1.439 10.162 1.00 88.94 217 SER A N 1
ATOM 1760 C CA . SER A 1 217 ? -5.346 1.288 9.564 1.00 88.94 217 SER A CA 1
ATOM 1761 C C . SER A 1 217 ? -4.436 2.470 9.879 1.00 88.94 217 SER A C 1
ATOM 1763 O O . SER A 1 217 ? -3.250 2.271 10.118 1.00 88.94 217 SER A O 1
ATOM 1765 N N . ARG A 1 218 ? -4.991 3.686 9.947 1.00 91.25 218 ARG A N 1
ATOM 1766 C CA . ARG A 1 218 ? -4.235 4.882 10.340 1.00 91.25 218 ARG A CA 1
ATOM 1767 C C . ARG A 1 218 ? -3.838 4.865 11.812 1.00 91.25 218 ARG A C 1
ATOM 1769 O O . ARG A 1 218 ? -2.693 5.158 12.130 1.00 91.25 218 ARG A O 1
ATOM 1776 N N . ALA A 1 219 ? -4.767 4.498 12.696 1.00 90.69 219 ALA A N 1
ATOM 1777 C CA . ALA A 1 219 ? -4.483 4.307 14.113 1.00 90.69 219 ALA A CA 1
ATOM 1778 C C . ALA A 1 219 ? -3.404 3.234 14.291 1.00 90.69 219 ALA A C 1
ATOM 1780 O O . ALA A 1 219 ? -2.441 3.448 15.015 1.00 90.69 219 ALA A O 1
ATOM 1781 N N . TRP A 1 220 ? -3.512 2.122 13.563 1.00 85.38 220 TRP A N 1
ATOM 1782 C CA . TRP A 1 220 ? -2.515 1.061 13.619 1.00 85.38 220 TRP A CA 1
ATOM 1783 C C . TRP A 1 220 ? -1.110 1.523 13.204 1.00 85.38 220 TRP A C 1
ATOM 1785 O O . TRP A 1 220 ? -0.148 1.263 13.918 1.00 85.38 220 TRP A O 1
ATOM 1795 N N . VAL A 1 221 ? -0.983 2.235 12.082 1.00 84.88 221 VAL A N 1
ATOM 1796 C CA . VAL A 1 221 ? 0.314 2.757 11.619 1.00 84.88 221 VAL A CA 1
ATOM 1797 C C . VAL A 1 221 ? 0.890 3.774 12.605 1.00 84.88 221 VAL A C 1
ATOM 1799 O O . VAL A 1 221 ? 2.046 3.646 12.996 1.00 84.88 221 VAL A O 1
ATOM 1802 N N . ALA A 1 222 ? 0.075 4.721 13.079 1.00 88.12 222 ALA A N 1
ATOM 1803 C CA . ALA A 1 222 ? 0.505 5.707 14.070 1.00 88.12 222 ALA A CA 1
ATOM 1804 C C . ALA A 1 222 ? 0.997 5.048 15.367 1.00 88.12 222 ALA A C 1
ATOM 1806 O O . ALA A 1 222 ? 2.026 5.432 15.915 1.00 88.12 222 ALA A O 1
ATOM 1807 N N . PHE A 1 223 ? 0.293 4.012 15.826 1.00 84.62 223 PHE A N 1
ATOM 1808 C CA . PHE A 1 223 ? 0.691 3.224 16.985 1.00 84.62 223 PHE A CA 1
ATOM 1809 C C . PHE A 1 223 ? 2.043 2.529 16.775 1.00 84.62 223 PHE A C 1
ATOM 1811 O O . PHE A 1 223 ? 2.914 2.621 17.637 1.00 84.62 223 PHE A O 1
ATOM 1818 N N . MET A 1 224 ? 2.246 1.884 15.622 1.00 79.25 224 MET A N 1
ATOM 1819 C CA . MET A 1 224 ? 3.500 1.189 15.301 1.00 79.25 224 MET A CA 1
ATOM 1820 C C . MET A 1 224 ? 4.700 2.133 15.187 1.00 79.25 224 MET A C 1
ATOM 1822 O O . MET A 1 224 ? 5.806 1.755 15.563 1.00 79.25 224 MET A O 1
ATOM 1826 N N . HIS A 1 225 ? 4.489 3.361 14.712 1.00 80.94 225 HIS A N 1
ATOM 1827 C CA . HIS A 1 225 ? 5.537 4.382 14.633 1.00 80.94 225 HIS A CA 1
ATOM 1828 C C . HIS A 1 225 ? 5.717 5.186 15.928 1.00 80.94 225 HIS A C 1
ATOM 1830 O O . HIS A 1 225 ? 6.591 6.047 15.996 1.00 80.94 225 HIS A O 1
ATOM 1836 N N . GLY A 1 226 ? 4.913 4.921 16.962 1.00 84.81 226 GLY A N 1
ATOM 1837 C CA . GLY A 1 226 ? 4.960 5.672 18.215 1.00 84.81 226 GLY A CA 1
ATOM 1838 C C . GLY A 1 226 ? 4.469 7.121 18.096 1.00 84.81 226 GLY A C 1
ATOM 1839 O O . GLY A 1 226 ? 4.729 7.922 18.995 1.00 84.81 226 GLY A O 1
ATOM 1840 N N . ASP A 1 227 ? 3.741 7.476 17.030 1.00 89.81 227 ASP A N 1
ATOM 1841 C CA . ASP A 1 227 ? 3.069 8.774 16.912 1.00 89.81 227 ASP A CA 1
ATOM 1842 C C . ASP A 1 227 ? 1.793 8.768 17.764 1.00 89.81 227 ASP A C 1
ATOM 1844 O O . ASP A 1 227 ? 0.671 8.545 17.294 1.00 89.81 227 ASP A O 1
ATOM 1848 N N . ALA A 1 228 ? 1.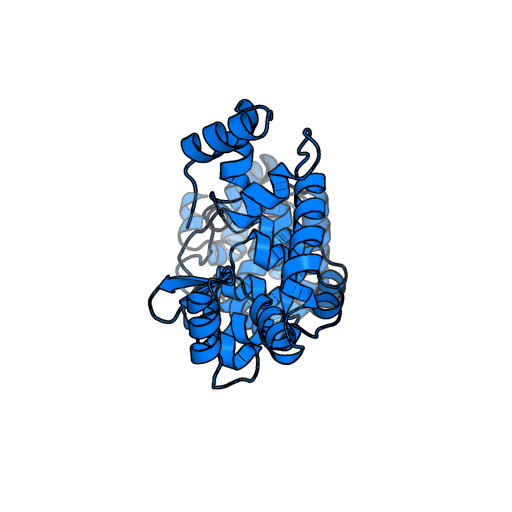989 9.018 19.059 1.00 91.25 228 ALA A N 1
ATOM 1849 C CA . ALA A 1 228 ? 0.932 9.131 20.054 1.00 91.25 228 ALA A CA 1
ATOM 1850 C C . ALA A 1 228 ? -0.163 10.121 19.625 1.00 91.25 228 ALA A C 1
ATOM 1852 O O . ALA A 1 228 ? -1.350 9.812 19.704 1.00 91.25 228 ALA A O 1
ATOM 1853 N N . ALA A 1 229 ? 0.217 11.290 19.102 1.00 95.00 229 ALA A N 1
ATOM 1854 C CA . ALA A 1 229 ? -0.740 12.327 18.740 1.00 95.00 229 ALA A CA 1
ATOM 1855 C C . ALA A 1 229 ? -1.622 11.901 17.555 1.00 95.00 229 ALA A C 1
ATOM 1857 O O . ALA A 1 229 ? -2.829 12.149 17.566 1.00 95.00 229 ALA A O 1
ATOM 1858 N N . ALA A 1 230 ? -1.054 11.266 16.524 1.00 93.56 230 ALA A N 1
ATOM 1859 C CA . ALA A 1 230 ? -1.843 10.720 15.421 1.00 93.56 230 ALA A CA 1
ATOM 1860 C C . ALA A 1 230 ? -2.715 9.544 15.864 1.00 93.56 230 ALA A C 1
ATOM 1862 O O . ALA A 1 230 ? -3.890 9.489 15.492 1.00 93.56 230 ALA A O 1
ATOM 1863 N N . PHE A 1 231 ? -2.183 8.646 16.695 1.00 92.81 231 PHE A N 1
ATOM 1864 C CA . PHE A 1 231 ? -2.939 7.523 17.238 1.00 92.81 231 PHE A CA 1
ATOM 1865 C C . PHE A 1 231 ? -4.182 8.002 17.993 1.00 92.81 231 PHE A C 1
ATOM 1867 O O . PHE A 1 231 ? -5.294 7.577 17.679 1.00 92.81 231 PHE A O 1
ATOM 1874 N N . GLU A 1 232 ? -4.012 8.949 18.916 1.00 94.69 232 GLU A N 1
ATOM 1875 C CA . GLU A 1 232 ? -5.097 9.561 19.683 1.00 94.69 232 GLU A CA 1
ATOM 1876 C C . GLU A 1 232 ? -6.182 10.154 18.775 1.00 94.69 232 GLU A C 1
ATOM 1878 O O . GLU A 1 232 ? -7.359 9.808 18.908 1.00 9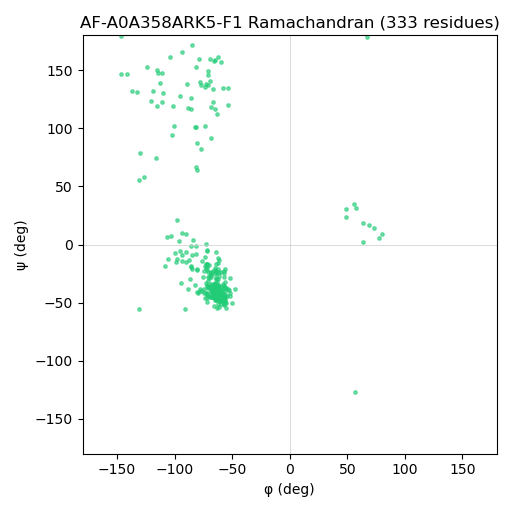4.69 232 GLU A O 1
ATOM 1883 N N . ARG A 1 233 ? -5.787 10.976 17.791 1.00 96.25 233 ARG A N 1
ATOM 1884 C CA . ARG A 1 233 ? -6.722 11.580 16.826 1.00 96.25 233 ARG A CA 1
ATOM 1885 C C . ARG A 1 233 ? -7.520 10.524 16.063 1.00 96.25 233 ARG A C 1
ATOM 1887 O O . ARG A 1 233 ? -8.734 10.656 15.901 1.00 96.25 233 ARG A O 1
ATOM 1894 N N . HIS A 1 234 ? -6.855 9.479 15.576 1.00 95.69 234 HIS A N 1
ATOM 1895 C CA . HIS A 1 234 ? -7.505 8.430 14.792 1.00 95.69 234 HIS A CA 1
ATOM 1896 C C . HIS A 1 234 ? -8.414 7.545 15.654 1.00 95.69 234 HIS A C 1
ATOM 1898 O O . HIS A 1 234 ? -9.516 7.198 15.224 1.00 95.69 234 HIS A O 1
ATOM 1904 N N . VAL A 1 235 ? -8.025 7.240 16.893 1.00 94.81 235 VAL A N 1
ATOM 1905 C CA . VAL A 1 235 ? -8.885 6.522 17.844 1.00 94.81 235 VAL A CA 1
ATOM 1906 C C . VAL A 1 235 ? -10.117 7.347 18.217 1.00 94.81 235 VAL A C 1
ATOM 1908 O O . VAL A 1 235 ? -11.211 6.788 18.296 1.00 94.81 235 VAL A O 1
ATOM 1911 N N . ASP A 1 236 ? -9.999 8.665 18.379 1.00 96.31 236 ASP A N 1
ATOM 1912 C CA . ASP A 1 236 ? -11.150 9.531 18.669 1.00 96.31 236 ASP A CA 1
ATOM 1913 C C . ASP A 1 236 ? -12.166 9.537 17.516 1.00 96.31 236 ASP A C 1
ATOM 1915 O O . ASP A 1 236 ? -13.382 9.467 17.745 1.00 96.31 236 ASP A O 1
ATOM 1919 N N . LYS A 1 237 ? -11.684 9.509 16.266 1.00 97.06 237 LYS A N 1
ATOM 1920 C CA . LYS A 1 237 ? -12.528 9.323 15.075 1.00 97.06 237 LYS A CA 1
ATOM 1921 C C . LYS A 1 237 ? -13.237 7.968 15.073 1.00 97.06 237 LYS A C 1
ATOM 1923 O O . LYS A 1 237 ? -14.435 7.912 14.776 1.00 97.06 237 LYS A O 1
ATOM 1928 N N . LEU A 1 238 ? -12.539 6.893 15.443 1.00 95.81 238 LEU A N 1
ATOM 1929 C CA . LEU A 1 238 ? -13.123 5.553 15.566 1.00 95.81 238 LEU A CA 1
ATOM 1930 C C . LEU A 1 238 ? -14.192 5.494 16.662 1.00 95.81 238 LEU A C 1
ATOM 1932 O O . LEU A 1 238 ? -15.296 5.014 16.409 1.00 95.81 238 LEU A O 1
ATOM 1936 N N . LYS A 1 239 ? -13.902 6.027 17.853 1.00 93.44 239 LYS A N 1
ATOM 1937 C CA . LYS A 1 239 ? -14.829 6.063 18.995 1.00 93.44 239 LYS A CA 1
ATOM 1938 C C . LYS A 1 239 ? -16.095 6.855 18.680 1.00 93.44 239 LYS A C 1
ATOM 1940 O O . LYS A 1 239 ? -17.193 6.378 18.956 1.00 93.44 239 LYS A O 1
ATOM 1945 N N . SER A 1 240 ? -15.955 8.016 18.043 1.00 94.56 240 SER A N 1
ATOM 1946 C CA . SER A 1 240 ? -17.092 8.874 17.675 1.00 94.56 240 SER A CA 1
ATOM 1947 C C . SER A 1 240 ? -18.030 8.218 16.653 1.00 94.56 240 SER A C 1
ATOM 1949 O O . SER A 1 240 ? -19.219 8.519 16.620 1.00 94.56 240 SER A O 1
ATOM 1951 N N . ASN A 1 241 ? -17.516 7.284 15.845 1.00 94.38 241 ASN A N 1
ATOM 1952 C CA . ASN A 1 241 ? -18.267 6.569 14.808 1.00 94.38 241 ASN A CA 1
ATOM 1953 C C . ASN A 1 241 ? -18.579 5.107 15.170 1.00 94.38 241 ASN A C 1
ATOM 1955 O O . ASN A 1 241 ? -19.104 4.356 14.344 1.00 94.38 241 ASN A O 1
ATOM 1959 N N . LEU A 1 242 ? -18.271 4.690 16.398 1.00 90.88 242 LEU A N 1
ATOM 1960 C CA . LEU A 1 242 ? -18.232 3.289 16.808 1.00 90.88 242 LEU A CA 1
ATOM 1961 C C . LEU A 1 242 ? -19.549 2.524 16.555 1.00 90.88 242 LEU A C 1
ATOM 1963 O O . LEU A 1 242 ? -19.486 1.475 15.909 1.00 90.88 242 LEU A O 1
ATOM 1967 N N . PRO A 1 243 ? -20.744 3.019 16.950 1.00 88.94 243 PRO A N 1
ATOM 1968 C CA . PRO A 1 243 ? -21.994 2.300 16.689 1.00 88.94 243 PRO A CA 1
ATOM 1969 C C . PRO A 1 243 ? -22.265 2.084 15.194 1.00 88.94 243 PRO A C 1
ATOM 1971 O O . PRO A 1 243 ? -22.691 1.003 14.787 1.00 88.94 243 PRO A O 1
ATOM 1974 N N . MET A 1 244 ? -21.974 3.091 14.364 1.00 91.44 244 MET A N 1
ATOM 1975 C CA . MET A 1 244 ? -22.158 3.015 12.913 1.00 91.44 244 MET A CA 1
ATOM 1976 C C . MET A 1 244 ? -21.199 2.000 12.291 1.00 91.44 244 MET A C 1
ATOM 1978 O O . MET A 1 244 ? -21.625 1.181 11.473 1.00 91.44 244 MET A O 1
ATOM 1982 N N . ILE A 1 245 ? -19.925 2.012 12.701 1.00 92.31 245 ILE A N 1
ATOM 1983 C CA . ILE A 1 245 ? -18.927 1.071 12.184 1.00 92.31 245 ILE A CA 1
ATOM 1984 C C . ILE A 1 245 ? -19.319 -0.366 12.540 1.00 92.31 245 ILE A C 1
ATOM 1986 O O . ILE A 1 245 ? -19.291 -1.226 11.662 1.00 92.31 245 ILE A O 1
ATOM 1990 N N . LEU A 1 246 ? -19.743 -0.629 13.781 1.00 88.75 246 LEU A N 1
ATOM 1991 C CA . LEU A 1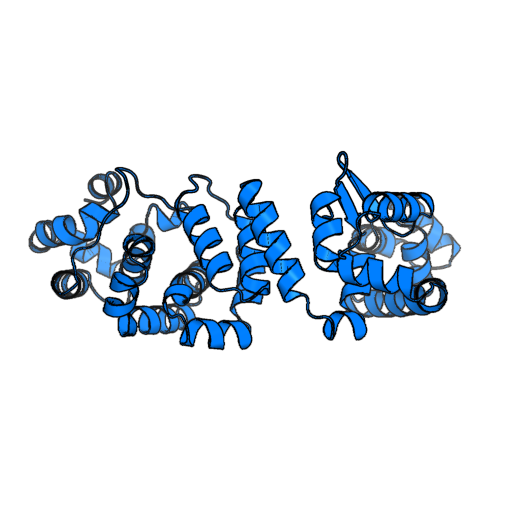 246 ? -20.167 -1.967 14.210 1.00 88.75 246 LEU A CA 1
ATOM 1992 C C . LEU A 1 246 ? -21.383 -2.479 13.427 1.00 88.75 246 LEU A C 1
ATOM 1994 O O . LEU A 1 246 ? -21.437 -3.660 13.089 1.00 88.75 246 LEU A O 1
ATOM 1998 N N . LEU A 1 247 ? -22.334 -1.597 13.103 1.00 88.75 247 LEU A N 1
ATOM 1999 C CA . LEU A 1 247 ? -23.519 -1.957 12.326 1.00 88.75 247 LEU A CA 1
ATOM 2000 C C . LEU A 1 247 ? -23.185 -2.226 10.850 1.00 88.75 247 LEU A C 1
ATOM 2002 O O . LEU A 1 247 ? -23.651 -3.207 10.273 1.00 88.75 247 LEU A O 1
ATOM 2006 N N . LYS A 1 248 ? -22.389 -1.350 10.226 1.00 91.00 248 LYS A N 1
ATOM 2007 C CA . LYS A 1 248 ? -22.127 -1.375 8.778 1.00 91.00 248 LYS A CA 1
ATOM 2008 C C . LYS A 1 248 ? -20.976 -2.302 8.386 1.00 91.00 248 LYS A C 1
ATOM 2010 O O . LYS A 1 248 ? -20.977 -2.857 7.289 1.00 91.00 248 LYS A O 1
ATOM 2015 N N . TYR A 1 249 ? -20.003 -2.479 9.275 1.00 90.38 249 TYR A N 1
ATOM 2016 C CA . TYR A 1 249 ? -18.773 -3.233 9.040 1.00 90.38 249 TYR A CA 1
ATOM 2017 C C . TYR A 1 249 ? -18.493 -4.235 10.176 1.00 90.38 249 TYR A C 1
ATOM 2019 O O . TYR A 1 249 ? -17.396 -4.240 10.738 1.00 90.38 249 TYR A O 1
ATOM 2027 N N . PRO A 1 250 ? -19.437 -5.140 10.502 1.00 86.62 250 PRO A N 1
ATOM 2028 C CA . PRO A 1 250 ? -19.324 -6.032 11.662 1.00 86.62 250 PRO A CA 1
ATOM 2029 C C . PRO A 1 250 ? -18.090 -6.947 11.620 1.00 86.62 250 PRO A C 1
ATOM 2031 O O . PRO A 1 250 ? -17.605 -7.381 12.658 1.00 86.62 250 PRO A O 1
ATOM 2034 N N . ARG A 1 251 ? -17.540 -7.211 10.427 1.00 84.62 251 ARG A N 1
ATOM 2035 C CA . ARG A 1 251 ? -16.307 -7.995 10.240 1.00 84.62 251 ARG A CA 1
ATOM 2036 C C . ARG A 1 251 ? -15.060 -7.335 10.842 1.00 84.62 251 ARG A C 1
ATOM 2038 O O . ARG A 1 251 ? -14.097 -8.038 11.107 1.00 84.62 251 ARG A O 1
ATOM 2045 N N . PHE A 1 252 ? -15.081 -6.020 11.056 1.00 85.94 252 PHE A N 1
ATOM 2046 C CA . PHE A 1 252 ? -13.979 -5.263 11.657 1.00 85.94 252 PHE A CA 1
ATOM 2047 C C . PHE A 1 252 ? -14.159 -5.045 13.163 1.00 85.94 252 PHE A C 1
ATOM 2049 O O . PHE A 1 252 ? -13.345 -4.361 13.773 1.00 85.94 252 PHE A O 1
ATOM 2056 N N . ALA A 1 253 ? -15.213 -5.596 13.775 1.00 85.25 253 ALA A N 1
ATOM 2057 C CA . ALA A 1 253 ? -15.544 -5.318 15.168 1.00 85.25 253 ALA A CA 1
ATOM 2058 C C . ALA A 1 253 ? -14.436 -5.737 16.148 1.00 85.25 253 ALA A C 1
ATOM 2060 O O . ALA A 1 253 ? -14.139 -4.983 17.071 1.00 85.25 253 ALA A O 1
ATOM 2061 N N . GLU A 1 254 ? -13.787 -6.887 15.922 1.00 81.19 254 GLU A N 1
ATOM 2062 C CA . GLU A 1 254 ? -12.644 -7.322 16.737 1.00 81.19 254 GLU A CA 1
ATOM 2063 C C . GLU A 1 254 ? -11.483 -6.329 16.635 1.00 81.19 254 GLU A C 1
ATOM 2065 O O . GLU A 1 254 ? -11.036 -5.801 17.646 1.00 81.19 254 GLU A O 1
ATOM 2070 N N . THR A 1 255 ? -11.038 -6.003 15.419 1.00 82.25 255 THR A N 1
ATOM 2071 C CA . THR A 1 255 ? -9.925 -5.067 15.190 1.00 82.25 255 THR A CA 1
ATOM 2072 C C . THR A 1 255 ? -10.235 -3.663 15.707 1.00 82.25 255 THR A C 1
ATOM 2074 O O . THR A 1 255 ? -9.367 -2.987 16.248 1.00 82.25 255 THR A O 1
ATOM 2077 N N . LEU A 1 256 ? -11.485 -3.221 15.586 1.00 87.12 256 LEU A N 1
ATOM 2078 C CA . LEU A 1 256 ? -11.940 -1.949 16.132 1.00 87.12 256 LEU A CA 1
ATOM 2079 C C . LEU A 1 256 ? -11.871 -1.937 17.661 1.00 87.12 256 LEU A C 1
ATOM 2081 O O . LEU A 1 256 ? -11.372 -0.978 18.246 1.00 87.12 256 LEU A O 1
ATOM 2085 N N . LEU A 1 257 ? -12.341 -3.010 18.305 1.00 83.25 257 LEU A N 1
ATOM 2086 C CA . LEU A 1 257 ? -12.257 -3.158 19.754 1.00 83.25 257 LEU A CA 1
ATOM 2087 C C . LEU A 1 257 ? -10.797 -3.218 20.212 1.00 83.25 257 LEU A C 1
ATOM 2089 O O . LEU A 1 257 ? -10.463 -2.587 21.209 1.00 83.25 257 LEU A O 1
ATOM 2093 N N . MET A 1 258 ? -9.920 -3.877 19.449 1.00 81.50 258 MET A N 1
ATOM 2094 C CA . MET A 1 258 ? -8.475 -3.867 19.689 1.00 81.50 258 MET A CA 1
ATOM 2095 C C . MET A 1 258 ? -7.910 -2.446 19.697 1.00 81.50 258 MET A C 1
ATOM 2097 O O . MET A 1 258 ? -7.206 -2.094 20.633 1.00 81.50 258 MET A O 1
ATOM 2101 N N . MET A 1 259 ? -8.254 -1.598 18.719 1.00 85.88 259 MET A N 1
ATOM 2102 C CA . MET A 1 259 ? -7.770 -0.207 18.702 1.00 85.88 259 MET A CA 1
ATOM 2103 C C . MET A 1 259 ? -8.246 0.585 19.930 1.00 85.88 259 MET A C 1
ATOM 2105 O O . MET A 1 259 ? -7.496 1.385 20.483 1.00 85.88 259 MET A O 1
ATOM 2109 N N . ILE A 1 260 ? -9.465 0.326 20.413 1.00 85.75 260 ILE A N 1
ATOM 2110 C CA . ILE A 1 260 ? -9.990 0.941 21.645 1.00 85.75 260 ILE A CA 1
ATOM 2111 C C . ILE A 1 260 ? -9.229 0.430 22.882 1.00 85.75 260 ILE A C 1
ATOM 2113 O O . ILE A 1 260 ? -8.894 1.214 23.772 1.00 85.75 260 ILE A O 1
ATOM 2117 N N . VAL A 1 261 ? -8.907 -0.865 22.916 1.00 82.94 261 VAL A N 1
ATOM 2118 C CA . VAL A 1 261 ? -8.087 -1.518 23.954 1.00 82.94 261 VAL A CA 1
ATOM 2119 C C . VAL A 1 261 ? -6.607 -1.143 23.860 1.00 82.94 261 VAL A C 1
ATOM 2121 O O . VAL A 1 261 ? -5.850 -1.472 24.759 1.00 82.94 261 VAL A O 1
ATOM 2124 N N . LEU A 1 262 ? -6.169 -0.388 22.855 1.00 83.19 262 LEU A N 1
ATOM 2125 C CA . LEU A 1 262 ? -4.821 0.189 22.826 1.00 83.19 262 LEU A CA 1
ATOM 2126 C C . LEU A 1 262 ? -4.784 1.649 23.304 1.00 83.19 262 LEU A C 1
ATOM 2128 O O . LEU A 1 262 ? -3.721 2.153 23.640 1.00 83.19 262 LEU A O 1
ATOM 2132 N N . ASP A 1 263 ? -5.932 2.320 23.451 1.00 87.88 263 ASP A N 1
ATOM 2133 C CA . ASP A 1 263 ? -6.007 3.704 23.949 1.00 87.88 263 ASP A CA 1
ATOM 2134 C C . ASP A 1 263 ? -5.624 3.851 25.433 1.00 87.88 263 ASP A C 1
ATOM 2136 O O . ASP A 1 263 ? -6.470 3.737 26.324 1.00 87.88 263 ASP A O 1
ATOM 2140 N N . TYR A 1 264 ? -4.348 4.116 25.697 1.00 84.88 264 TYR A N 1
ATOM 2141 C CA . TYR A 1 264 ? -3.775 4.272 27.039 1.00 84.88 264 TYR A CA 1
ATOM 2142 C C . TYR A 1 264 ? -4.366 5.440 27.848 1.00 84.88 264 TYR A C 1
ATOM 2144 O O . TYR A 1 264 ? -4.131 5.544 29.050 1.00 84.88 264 TYR A O 1
ATOM 2152 N N . ARG A 1 265 ? -5.139 6.344 27.228 1.00 87.75 265 ARG A N 1
ATOM 2153 C CA . ARG A 1 265 ? -5.752 7.484 27.933 1.00 87.75 265 ARG A CA 1
ATOM 2154 C C . ARG A 1 265 ? -6.939 7.063 28.795 1.00 87.75 265 ARG A C 1
ATOM 2156 O O . ARG A 1 265 ? -7.329 7.787 29.710 1.00 87.75 265 ARG A O 1
ATOM 2163 N N . THR A 1 266 ? -7.561 5.924 28.480 1.00 86.38 266 THR A N 1
ATOM 2164 C CA . THR A 1 266 ? -8.788 5.464 29.141 1.00 86.38 266 THR A CA 1
ATOM 2165 C C . THR A 1 266 ? -8.500 4.218 29.985 1.00 86.38 266 THR A C 1
ATOM 2167 O O . THR A 1 266 ? -8.095 3.220 29.409 1.00 86.38 266 THR A O 1
ATOM 2170 N N . PRO A 1 267 ? -8.775 4.203 31.300 1.00 85.94 267 PRO A N 1
ATOM 2171 C CA . PRO A 1 267 ? -8.597 3.003 32.131 1.00 85.94 267 PRO A CA 1
ATOM 2172 C C . PRO A 1 267 ? -9.547 1.858 31.744 1.00 85.94 267 PRO A C 1
ATOM 2174 O O . PRO A 1 267 ? -10.637 2.106 31.205 1.00 85.94 267 PRO A O 1
ATOM 2177 N N . PHE A 1 268 ? -9.200 0.614 32.083 1.00 84.00 268 PHE A N 1
ATOM 2178 C CA . PHE A 1 268 ? -10.018 -0.572 31.814 1.00 84.00 268 PHE A CA 1
ATOM 2179 C C . PHE A 1 268 ? -11.405 -0.477 32.437 1.00 84.00 268 PHE A C 1
ATOM 2181 O O . PHE A 1 268 ? -12.385 -0.777 31.753 1.00 84.00 268 PHE A O 1
ATOM 2188 N N . ALA A 1 269 ? -11.526 0.002 33.679 1.00 86.06 269 ALA A N 1
ATOM 2189 C CA . ALA A 1 269 ? -12.828 0.153 34.332 1.00 86.06 269 ALA A CA 1
ATOM 2190 C C . ALA A 1 269 ? -13.800 1.009 33.494 1.00 86.06 269 ALA A C 1
ATOM 2192 O O . ALA A 1 269 ? -14.985 0.689 33.346 1.00 86.06 269 ALA A O 1
ATOM 2193 N N . THR A 1 270 ? -13.281 2.072 32.873 1.00 88.94 270 THR A N 1
ATOM 2194 C CA . THR A 1 270 ? -14.061 2.942 31.988 1.00 88.94 270 THR A CA 1
ATOM 2195 C C . THR A 1 270 ? -14.379 2.253 30.662 1.00 88.94 270 THR A C 1
ATOM 2197 O O . THR A 1 270 ? -15.521 2.328 30.202 1.00 88.94 270 THR A O 1
ATOM 2200 N N . GLN A 1 271 ? -13.416 1.547 30.061 1.00 87.06 271 GLN A N 1
ATOM 2201 C CA . GLN A 1 271 ? -13.639 0.837 28.796 1.00 87.06 271 GLN A CA 1
ATOM 2202 C C . GLN A 1 271 ? -14.663 -0.295 28.937 1.00 87.06 271 GLN A C 1
ATOM 2204 O O . GLN A 1 271 ? -15.530 -0.421 28.079 1.00 87.06 271 GLN A O 1
ATOM 2209 N N . ILE A 1 272 ? -14.640 -1.057 30.036 1.00 86.50 272 ILE A N 1
ATOM 2210 C CA . ILE A 1 272 ? -15.632 -2.104 30.344 1.00 86.50 272 ILE A CA 1
ATOM 221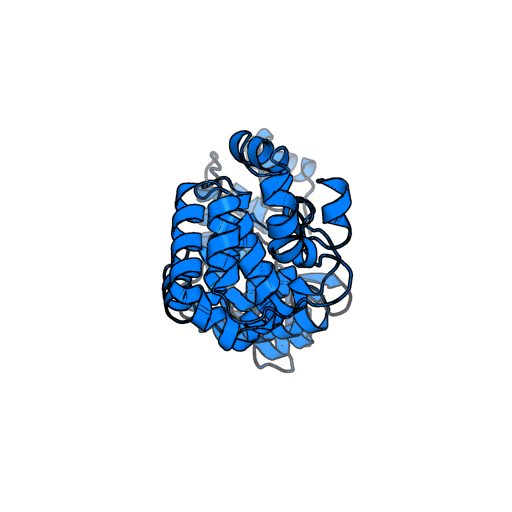1 C C . ILE A 1 272 ? -17.039 -1.499 30.402 1.00 86.50 272 ILE A C 1
ATOM 2213 O O . ILE A 1 272 ? -17.969 -1.982 29.751 1.00 86.50 272 ILE A O 1
ATOM 2217 N N . LYS A 1 273 ? -17.198 -0.387 31.132 1.00 88.25 273 LYS A N 1
ATOM 2218 C CA . LYS A 1 273 ? -18.483 0.317 31.243 1.00 88.25 273 LYS A CA 1
ATOM 2219 C C . LYS A 1 273 ? -18.982 0.835 29.891 1.00 88.25 273 LYS A C 1
ATOM 2221 O O . LYS A 1 273 ? -20.187 0.837 29.644 1.00 88.25 273 LYS A O 1
ATOM 2226 N N . GLN A 1 274 ? -18.081 1.304 29.030 1.00 86.94 274 GLN A N 1
ATOM 2227 C CA . GLN A 1 274 ? -18.420 1.765 27.681 1.00 86.94 274 GLN A CA 1
ATOM 2228 C C . GLN A 1 274 ? -18.786 0.598 26.759 1.00 86.94 274 GLN A C 1
ATOM 2230 O O . GLN A 1 274 ? -19.778 0.686 26.038 1.00 86.94 274 GLN A O 1
ATOM 2235 N N . ALA A 1 275 ? -18.046 -0.508 26.825 1.00 82.56 275 ALA A N 1
ATOM 2236 C CA . ALA A 1 275 ? -18.290 -1.690 26.012 1.00 82.56 275 ALA A CA 1
ATOM 2237 C C . ALA A 1 275 ? -19.638 -2.353 26.322 1.00 82.56 275 ALA A C 1
ATOM 2239 O O . ALA A 1 275 ? -20.315 -2.808 25.405 1.00 82.56 275 ALA A O 1
ATOM 2240 N N . GLY A 1 276 ? -20.092 -2.314 27.580 1.00 81.62 276 GLY A N 1
ATOM 2241 C CA . GLY A 1 276 ? -21.433 -2.774 27.963 1.00 81.62 276 GLY A CA 1
ATOM 2242 C C . GLY A 1 276 ? -22.592 -2.015 27.296 1.00 81.62 276 GLY A C 1
ATOM 2243 O O . GLY A 1 276 ? -23.726 -2.480 27.346 1.00 81.62 276 GLY A O 1
ATOM 2244 N N . LYS A 1 277 ? -22.329 -0.861 26.665 1.00 85.25 277 LYS A N 1
ATOM 2245 C CA . LYS A 1 277 ? -23.322 -0.078 25.907 1.00 85.25 277 LYS A CA 1
ATOM 2246 C C . LYS A 1 277 ? -23.309 -0.371 24.404 1.00 85.25 277 LYS A C 1
ATOM 2248 O O . LYS A 1 277 ? -24.118 0.197 23.673 1.00 85.25 277 LYS A O 1
ATOM 2253 N N . LEU A 1 278 ? -22.368 -1.184 23.928 1.00 82.19 278 LEU A N 1
ATOM 2254 C CA . LEU A 1 278 ? -22.216 -1.486 22.508 1.00 82.19 278 LEU A CA 1
ATOM 2255 C C . LEU A 1 278 ? -23.198 -2.578 22.067 1.00 82.19 278 LEU A C 1
ATOM 2257 O O . LEU A 1 278 ? -23.577 -3.430 22.874 1.00 82.19 278 LEU A O 1
ATOM 2261 N N . PRO A 1 279 ? -23.600 -2.593 20.782 1.00 79.44 279 PRO A N 1
ATOM 2262 C CA . PRO A 1 279 ? -24.336 -3.724 20.234 1.00 79.44 279 PRO A CA 1
ATOM 2263 C C . PRO A 1 279 ? -23.503 -5.017 20.342 1.00 79.44 279 PRO A C 1
ATOM 2265 O O . PRO A 1 279 ? -22.271 -4.947 20.384 1.00 79.44 279 PRO A O 1
ATOM 2268 N N . PRO A 1 280 ? -24.142 -6.205 20.345 1.00 76.44 280 PRO A N 1
ATOM 2269 C CA . PRO A 1 280 ? -23.430 -7.476 20.420 1.00 76.44 280 PRO A CA 1
ATOM 2270 C C . PRO A 1 280 ? -22.358 -7.608 19.331 1.00 76.44 280 PRO A C 1
ATOM 2272 O O . PRO A 1 280 ? -22.656 -7.586 18.136 1.00 76.44 280 PRO A O 1
ATOM 2275 N N . ILE A 1 281 ? -21.106 -7.781 19.755 1.00 74.56 281 ILE A N 1
ATOM 2276 C CA . ILE A 1 281 ? -19.966 -7.989 18.861 1.00 74.56 281 ILE A CA 1
ATOM 2277 C C . ILE A 1 281 ? -19.862 -9.479 18.530 1.00 74.56 281 ILE A C 1
ATOM 2279 O O . ILE A 1 281 ? -19.815 -10.327 19.424 1.00 74.56 281 ILE A O 1
ATOM 2283 N N . LYS A 1 282 ? -19.826 -9.804 17.234 1.00 71.62 282 LYS A N 1
ATOM 2284 C CA . LYS A 1 282 ? -19.553 -11.166 16.765 1.00 71.62 282 LYS A CA 1
ATOM 2285 C C . LYS A 1 282 ? -18.047 -11.367 16.663 1.00 71.62 282 LYS A C 1
ATOM 2287 O O . LYS A 1 282 ? -17.399 -10.712 15.852 1.00 71.62 282 LYS A O 1
ATOM 2292 N N . PHE A 1 283 ? -17.533 -12.292 17.464 1.00 71.38 283 PHE A N 1
ATOM 2293 C CA . PHE A 1 283 ? -16.141 -12.722 17.421 1.00 71.38 283 PHE A CA 1
ATOM 2294 C C . PHE A 1 283 ? -15.984 -13.884 16.426 1.00 71.38 283 PHE A C 1
ATOM 2296 O O . PHE A 1 283 ? -16.852 -14.756 16.348 1.00 71.38 283 PHE A O 1
ATOM 2303 N N . ALA A 1 284 ? -14.921 -13.874 15.625 1.00 67.06 284 ALA A N 1
ATOM 2304 C CA . ALA A 1 284 ? -14.656 -14.843 14.570 1.00 67.06 284 ALA A CA 1
ATOM 2305 C C . ALA A 1 284 ? -13.613 -15.879 15.016 1.00 67.06 284 ALA A C 1
ATOM 2307 O O . ALA A 1 284 ? -12.459 -15.539 15.269 1.00 67.06 284 ALA A O 1
ATOM 2308 N N . GLY A 1 285 ? -13.995 -17.160 15.038 1.00 66.00 285 GLY A N 1
ATOM 2309 C CA . GLY A 1 285 ? -13.104 -18.278 15.381 1.00 66.00 285 GLY A CA 1
ATOM 2310 C C . GLY A 1 285 ? -12.632 -18.294 16.842 1.00 66.00 285 GLY A C 1
ATOM 2311 O O . GLY A 1 285 ? -12.966 -17.410 17.625 1.00 66.00 285 GLY A O 1
ATOM 2312 N N . GLU A 1 286 ? -11.845 -19.312 17.191 1.00 61.31 286 GLU A N 1
ATOM 2313 C CA . GLU A 1 286 ? -11.362 -19.550 18.564 1.00 61.31 286 GLU A CA 1
ATOM 2314 C C . GLU A 1 286 ? -9.984 -18.933 18.855 1.00 61.31 286 GLU A C 1
ATOM 2316 O O . GLU A 1 286 ? -9.633 -18.756 20.013 1.00 61.31 286 GLU A O 1
ATOM 2321 N N . GLU A 1 287 ? -9.233 -18.521 17.827 1.00 62.16 287 GLU A N 1
ATOM 2322 C CA . GLU A 1 287 ? -7.909 -17.886 17.959 1.00 62.16 287 GLU A CA 1
ATOM 2323 C C . GLU A 1 287 ? -7.933 -16.407 17.554 1.00 62.16 287 GLU A C 1
ATOM 2325 O O . GLU A 1 287 ? -8.715 -16.000 16.686 1.00 62.16 287 GLU A O 1
ATOM 2330 N N . LEU A 1 288 ? -7.102 -15.586 18.202 1.00 62.56 288 LEU A N 1
ATOM 2331 C CA . LEU A 1 288 ? -6.945 -14.167 17.884 1.00 62.56 288 LEU A CA 1
ATOM 2332 C C . LEU A 1 288 ? -6.266 -14.042 16.511 1.00 62.56 288 LEU A C 1
ATOM 2334 O O . LEU A 1 288 ? -5.153 -14.524 16.315 1.00 62.56 288 LEU A O 1
ATOM 2338 N N . ARG A 1 289 ? -6.952 -13.426 15.542 1.00 62.78 289 ARG A N 1
ATOM 2339 C CA . ARG A 1 289 ? -6.460 -13.313 14.163 1.00 62.78 289 ARG A CA 1
ATOM 2340 C C . ARG A 1 289 ? -5.869 -11.934 13.949 1.00 62.78 289 ARG A C 1
ATOM 2342 O O . ARG A 1 289 ? -6.599 -10.958 13.782 1.00 62.78 289 ARG A O 1
ATOM 2349 N N . ALA A 1 290 ? -4.547 -11.859 13.981 1.00 60.41 290 ALA A N 1
ATOM 2350 C CA . ALA A 1 290 ? -3.839 -10.633 13.687 1.00 60.41 290 ALA A CA 1
ATOM 2351 C C . ALA A 1 290 ? -2.506 -10.894 12.999 1.00 60.41 290 ALA A C 1
ATOM 2353 O O . ALA A 1 290 ? -1.827 -11.878 13.287 1.00 60.41 290 ALA A O 1
ATOM 2354 N N . THR A 1 291 ? -2.135 -9.966 12.122 1.00 54.03 291 THR A N 1
ATOM 2355 C CA . THR A 1 291 ? -0.950 -10.050 11.263 1.00 54.03 291 THR A CA 1
ATOM 2356 C C . THR A 1 291 ? 0.334 -9.588 11.948 1.00 54.03 291 THR A C 1
ATOM 2358 O O . THR A 1 291 ? 1.357 -9.479 11.285 1.00 54.03 291 THR A O 1
ATOM 2361 N N . THR A 1 292 ? 0.312 -9.239 13.237 1.00 57.53 292 THR A N 1
ATOM 2362 C CA . THR A 1 292 ? 1.528 -8.886 13.984 1.00 57.53 292 THR A CA 1
ATOM 2363 C C . THR A 1 292 ? 1.473 -9.428 15.408 1.00 57.53 292 THR A C 1
ATOM 2365 O O . THR A 1 292 ? 0.408 -9.472 16.029 1.00 57.53 292 THR A O 1
ATOM 2368 N N . LEU A 1 293 ? 2.643 -9.799 15.939 1.00 52.97 293 LEU A N 1
ATOM 2369 C CA . LEU A 1 293 ? 2.812 -10.232 17.331 1.00 52.97 293 LEU A CA 1
ATOM 2370 C C . LEU A 1 293 ? 2.322 -9.161 18.320 1.00 52.97 293 LEU A C 1
ATOM 2372 O O . LEU A 1 293 ? 1.710 -9.473 19.337 1.00 52.97 293 LEU A O 1
ATOM 2376 N N . SER A 1 294 ? 2.522 -7.888 17.978 1.00 56.22 294 SER A N 1
ATOM 2377 C CA . SER A 1 294 ? 2.075 -6.742 18.771 1.00 56.22 294 SER A CA 1
ATOM 2378 C C . SER A 1 294 ? 0.550 -6.663 18.903 1.00 56.22 294 SER A C 1
ATOM 2380 O O . SER A 1 294 ? 0.034 -6.337 19.969 1.00 56.22 294 SER A O 1
ATOM 2382 N N . ILE A 1 295 ? -0.201 -7.024 17.853 1.00 57.28 295 ILE A N 1
ATOM 2383 C CA . ILE A 1 295 ? -1.668 -7.139 17.941 1.00 57.28 295 ILE A CA 1
ATOM 2384 C C . ILE A 1 295 ? -2.064 -8.420 18.680 1.00 57.28 295 ILE A C 1
ATOM 2386 O O . ILE A 1 295 ? -3.116 -8.446 19.311 1.00 57.28 295 ILE A O 1
ATOM 2390 N N . GLN A 1 296 ? -1.243 -9.474 18.632 1.00 59.06 296 GLN A N 1
ATOM 2391 C CA . GLN A 1 296 ? -1.513 -10.694 19.397 1.00 59.06 296 GLN A CA 1
ATOM 2392 C C . GLN A 1 296 ? -1.373 -10.490 20.915 1.00 59.06 296 GLN A C 1
ATOM 2394 O O . GLN A 1 296 ? -2.034 -11.175 21.691 1.00 59.06 296 GLN A O 1
ATOM 2399 N N . MET A 1 297 ? -0.582 -9.497 21.333 1.00 63.72 297 MET A N 1
ATOM 2400 C CA . MET A 1 297 ? -0.291 -9.187 22.736 1.00 63.72 297 MET A CA 1
ATOM 2401 C C . MET A 1 297 ? -0.590 -7.712 23.079 1.00 63.72 297 MET A C 1
ATOM 2403 O O . MET A 1 297 ? 0.292 -6.997 23.555 1.00 63.72 297 MET A O 1
ATOM 2407 N N . PRO A 1 298 ? -1.827 -7.212 22.897 1.00 58.47 298 PRO A N 1
ATOM 2408 C CA . PRO A 1 298 ? -2.117 -5.776 22.987 1.00 58.47 298 PRO A CA 1
ATOM 2409 C C . PRO A 1 298 ? -1.882 -5.184 24.385 1.00 58.47 298 PRO A C 1
ATOM 2411 O O . PRO A 1 298 ? -1.620 -3.992 24.520 1.00 58.47 298 PRO A O 1
ATOM 2414 N N . PHE A 1 299 ? -1.930 -6.013 25.432 1.00 61.19 299 PHE A N 1
ATOM 2415 C CA . PHE A 1 299 ? -1.697 -5.596 26.817 1.00 61.19 299 PHE A CA 1
ATOM 2416 C C . PHE A 1 299 ? -0.232 -5.263 27.086 1.00 61.19 299 PHE A C 1
ATOM 2418 O O . PHE A 1 299 ? 0.034 -4.392 27.907 1.00 61.19 299 PHE A O 1
ATOM 2425 N N . MET A 1 300 ? 0.708 -5.868 26.349 1.00 60.50 300 MET A N 1
ATOM 2426 C CA . MET A 1 300 ? 2.141 -5.555 26.459 1.00 60.50 300 MET A CA 1
ATOM 2427 C C . MET A 1 300 ? 2.461 -4.117 26.045 1.00 60.50 300 MET A C 1
ATOM 2429 O O . MET A 1 300 ? 3.525 -3.601 26.368 1.00 60.50 300 MET A O 1
ATOM 2433 N N . HIS A 1 301 ? 1.541 -3.466 25.334 1.00 65.00 301 HIS A N 1
ATOM 2434 C CA . HIS A 1 301 ? 1.706 -2.108 24.839 1.00 65.00 301 HIS A CA 1
ATOM 2435 C C . HIS A 1 301 ? 0.936 -1.061 25.648 1.00 65.00 301 HIS A C 1
ATOM 2437 O O . HIS A 1 301 ? 0.868 0.103 25.251 1.00 65.00 301 HIS A O 1
ATOM 2443 N N . ARG A 1 302 ? 0.334 -1.465 26.770 1.00 67.88 302 ARG A N 1
ATOM 2444 C CA . ARG A 1 302 ? -0.340 -0.555 27.693 1.00 67.88 302 ARG A CA 1
ATOM 2445 C C . ARG A 1 302 ? 0.579 -0.099 28.821 1.00 67.88 302 ARG A C 1
ATOM 2447 O O . ARG A 1 302 ? 1.675 -0.613 29.019 1.00 67.88 302 ARG A O 1
ATOM 2454 N N . SER A 1 303 ? 0.148 0.944 29.521 1.00 66.62 303 SER A N 1
ATOM 2455 C CA . SER A 1 303 ? 0.962 1.623 30.527 1.00 66.62 303 SER A CA 1
ATOM 2456 C C . SER A 1 303 ? 1.000 0.852 31.855 1.00 66.62 303 SER A C 1
ATOM 2458 O O . SER A 1 303 ? 0.085 0.091 32.167 1.00 66.62 303 SER A O 1
ATOM 2460 N N . CYS A 1 304 ? 1.999 1.113 32.710 1.00 60.44 304 CYS A N 1
ATOM 2461 C CA . CYS A 1 304 ? 2.071 0.572 34.083 1.00 60.44 304 CYS A CA 1
ATOM 2462 C C . CYS A 1 304 ? 0.793 0.810 34.909 1.00 60.44 304 CYS A C 1
ATOM 2464 O O . CYS A 1 304 ? 0.460 0.014 35.784 1.00 60.44 304 CYS A O 1
ATOM 2466 N N . ARG A 1 305 ? 0.054 1.888 34.616 1.00 64.75 305 ARG A N 1
ATOM 2467 C CA . ARG A 1 305 ? -1.240 2.190 35.238 1.00 64.75 305 ARG A CA 1
ATOM 2468 C C . ARG A 1 305 ? -2.301 1.140 34.899 1.00 64.75 305 ARG A C 1
ATOM 2470 O O . ARG A 1 305 ? -3.089 0.781 35.765 1.00 64.75 305 ARG A O 1
ATOM 2477 N N . ASP A 1 306 ? -2.312 0.651 33.667 1.00 69.12 306 ASP A N 1
ATOM 2478 C CA . ASP A 1 306 ? -3.277 -0.347 33.205 1.00 69.12 306 ASP A CA 1
ATOM 2479 C C . ASP A 1 306 ? -2.975 -1.725 33.821 1.00 69.12 306 ASP A C 1
ATOM 2481 O O . ASP A 1 306 ? -3.890 -2.455 34.198 1.00 69.12 306 ASP A O 1
ATOM 2485 N N . PHE A 1 307 ? -1.690 -2.047 34.021 1.00 71.75 307 PHE A N 1
ATOM 2486 C CA . PHE A 1 307 ? -1.270 -3.258 34.738 1.00 71.75 307 PHE A CA 1
ATOM 2487 C C . PHE A 1 307 ? -1.700 -3.263 36.214 1.00 71.75 307 PHE A C 1
ATOM 2489 O O . PHE A 1 307 ? -1.993 -4.326 36.755 1.00 71.75 307 PHE A O 1
ATOM 2496 N N . TYR A 1 308 ? -1.817 -2.098 36.862 1.00 76.75 308 TYR A N 1
ATOM 2497 C CA . TYR A 1 308 ? -2.387 -2.019 38.213 1.00 76.75 308 TYR A CA 1
ATOM 2498 C C . TYR A 1 308 ? -3.867 -2.435 38.244 1.00 76.75 308 TYR A C 1
ATOM 2500 O O . TYR A 1 308 ? -4.286 -3.145 39.154 1.00 76.75 308 TYR A O 1
ATOM 2508 N N . GLU A 1 309 ? -4.664 -2.048 37.243 1.00 79.00 309 GLU A N 1
ATOM 2509 C CA . GLU A 1 309 ? -6.077 -2.450 37.167 1.00 79.00 309 GLU A CA 1
ATOM 2510 C C . GLU A 1 309 ? -6.259 -3.946 36.875 1.00 79.00 309 GLU A C 1
ATOM 2512 O O . GLU A 1 309 ? -7.261 -4.522 37.298 1.00 79.00 309 GLU A O 1
ATOM 2517 N N . LEU A 1 310 ? -5.293 -4.602 36.219 1.00 75.88 310 LEU A N 1
ATOM 2518 C CA . LEU A 1 310 ? -5.295 -6.065 36.083 1.00 75.88 310 LEU A CA 1
ATOM 2519 C C . LEU A 1 310 ? -5.149 -6.769 37.440 1.00 75.88 310 LEU A C 1
ATOM 2521 O O . LEU A 1 310 ? -5.694 -7.857 37.621 1.00 75.88 310 LEU A O 1
ATOM 2525 N N . ALA A 1 311 ? -4.489 -6.143 38.418 1.00 79.00 311 ALA A N 1
ATOM 2526 C CA . ALA A 1 311 ? -4.381 -6.682 39.773 1.00 79.00 311 ALA A CA 1
ATOM 2527 C C . ALA A 1 311 ? -5.676 -6.512 40.601 1.00 79.00 311 ALA A C 1
ATOM 2529 O O . ALA A 1 311 ? -5.826 -7.152 41.643 1.00 79.00 311 ALA A O 1
ATOM 2530 N N . ASP A 1 312 ? -6.630 -5.679 40.161 1.00 84.88 312 ASP A N 1
ATOM 2531 C CA . ASP A 1 312 ? -7.904 -5.483 40.859 1.00 84.88 312 ASP A CA 1
ATOM 2532 C C . ASP A 1 312 ? -8.906 -6.592 40.507 1.00 84.88 312 ASP A C 1
ATOM 2534 O O . ASP A 1 312 ? -9.591 -6.560 39.479 1.00 84.88 312 ASP A O 1
ATOM 2538 N N . THR A 1 313 ? -9.047 -7.561 41.413 1.00 85.19 313 THR A N 1
ATOM 2539 C CA . THR A 1 313 ? -9.948 -8.718 41.269 1.00 85.19 313 THR A CA 1
ATOM 2540 C C . THR A 1 313 ? -11.412 -8.341 41.036 1.00 85.19 313 THR A C 1
ATOM 2542 O O . THR A 1 313 ? -12.160 -9.109 40.429 1.00 85.19 313 THR A O 1
ATOM 2545 N N . ARG A 1 314 ? -11.839 -7.134 41.435 1.00 87.62 314 ARG A N 1
ATOM 2546 C CA . ARG A 1 314 ? -13.207 -6.640 41.199 1.00 87.62 314 ARG A CA 1
ATOM 2547 C C . ARG A 1 314 ? -13.482 -6.369 39.720 1.00 87.62 314 ARG A C 1
ATOM 2549 O O . ARG A 1 314 ? -14.641 -6.376 39.308 1.00 87.62 314 ARG A O 1
ATOM 2556 N N . LEU A 1 315 ? -12.442 -6.131 38.921 1.00 84.75 315 LEU A N 1
ATOM 2557 C CA . LEU A 1 315 ? -12.557 -5.865 37.486 1.00 84.75 315 LEU A CA 1
ATOM 2558 C C . LEU A 1 315 ? -12.498 -7.140 36.636 1.00 84.75 315 LEU A C 1
ATOM 2560 O O . LEU A 1 315 ? -12.904 -7.101 35.474 1.00 84.75 315 LEU A O 1
ATOM 2564 N N . HIS A 1 316 ? -12.050 -8.270 37.193 1.00 86.44 316 HIS A N 1
ATOM 2565 C CA . HIS A 1 316 ? -11.768 -9.503 36.443 1.00 86.44 316 HIS A CA 1
ATOM 2566 C C . HIS A 1 316 ? -12.981 -10.046 35.681 1.00 86.44 316 HIS A C 1
ATOM 2568 O O . HIS A 1 316 ? -12.870 -10.358 34.498 1.00 86.44 316 HIS A O 1
ATOM 2574 N N . ASP A 1 317 ? -14.163 -10.094 36.303 1.00 86.19 317 ASP A N 1
ATOM 2575 C CA . ASP A 1 317 ? -15.387 -10.558 35.627 1.00 86.19 317 ASP A CA 1
ATOM 2576 C C . ASP A 1 317 ? -15.779 -9.637 34.454 1.00 86.19 317 ASP A C 1
ATOM 2578 O O . ASP A 1 317 ? -16.135 -10.100 33.367 1.00 86.19 317 ASP A O 1
ATOM 2582 N N . GLY A 1 318 ? -15.633 -8.321 34.637 1.00 85.50 318 GLY A N 1
ATOM 2583 C CA . GLY A 1 318 ? -15.871 -7.326 33.591 1.00 85.50 318 GLY A CA 1
ATOM 2584 C C . GLY A 1 318 ? -14.865 -7.427 32.441 1.00 85.50 318 GLY A C 1
ATOM 2585 O O . GLY A 1 318 ? -15.263 -7.402 31.273 1.00 85.50 318 GLY A O 1
ATOM 2586 N N . LEU A 1 319 ? -13.580 -7.602 32.758 1.00 83.81 319 LEU A N 1
ATOM 2587 C CA . LEU A 1 319 ? -12.502 -7.826 31.792 1.00 83.81 319 LEU A CA 1
ATOM 2588 C C . LEU A 1 319 ? -12.748 -9.101 30.981 1.00 83.81 319 LEU A C 1
ATOM 2590 O O . LEU A 1 319 ? -12.721 -9.056 29.751 1.00 83.81 319 LEU A O 1
ATOM 2594 N N . LYS A 1 320 ? -13.076 -10.216 31.644 1.00 84.69 320 LYS A N 1
ATOM 2595 C CA . LYS A 1 320 ? -13.366 -11.498 30.991 1.00 84.69 320 LYS A CA 1
ATOM 2596 C C . LYS A 1 320 ? -14.558 -11.395 30.044 1.00 84.69 320 LYS A C 1
ATOM 2598 O O . LYS A 1 320 ? -14.481 -11.835 28.897 1.00 84.69 320 LYS A O 1
ATOM 2603 N N . LYS A 1 321 ? -15.657 -10.778 30.492 1.00 84.12 321 LYS A N 1
ATOM 2604 C CA . LYS A 1 321 ? -16.873 -10.603 29.679 1.00 84.12 321 LYS A CA 1
ATOM 2605 C C . LYS A 1 321 ? -16.659 -9.681 28.480 1.00 84.12 321 LYS A C 1
ATOM 2607 O O . LYS A 1 321 ? -17.269 -9.912 27.437 1.00 84.12 321 LYS A O 1
ATOM 2612 N N . THR A 1 322 ? -15.809 -8.666 28.628 1.00 83.38 322 THR A N 1
ATOM 2613 C CA . THR A 1 322 ? -15.605 -7.626 27.611 1.00 83.38 322 THR A CA 1
ATOM 2614 C C . THR A 1 322 ? -14.485 -7.973 26.635 1.00 83.38 322 THR A C 1
ATOM 2616 O O . THR A 1 322 ? -14.700 -8.003 25.426 1.00 83.38 322 THR A O 1
ATOM 2619 N N . PHE A 1 323 ? -13.288 -8.241 27.156 1.00 80.69 323 PHE A N 1
ATOM 2620 C CA . PHE A 1 323 ? -12.065 -8.431 26.375 1.00 80.69 323 PHE A CA 1
ATOM 2621 C C . PHE A 1 323 ? -11.593 -9.884 26.354 1.00 80.69 323 PHE A C 1
ATOM 2623 O O . PHE A 1 323 ? -10.875 -10.262 25.436 1.00 80.69 323 PHE A O 1
ATOM 2630 N N . GLY A 1 324 ? -12.043 -10.737 27.281 1.00 78.25 324 GLY A N 1
ATOM 2631 C CA . GLY A 1 324 ? -11.689 -12.162 27.268 1.00 78.25 324 GLY A CA 1
ATOM 2632 C C . GLY A 1 324 ? -12.084 -12.860 25.961 1.00 78.25 324 GLY A C 1
ATOM 2633 O O . GLY A 1 324 ? -11.307 -13.631 25.411 1.00 78.25 324 GLY A O 1
ATOM 2634 N N . LYS A 1 325 ? -13.242 -12.510 25.383 1.00 77.38 325 LYS A N 1
ATOM 2635 C CA . LYS A 1 325 ? -13.663 -13.012 24.058 1.00 77.38 325 LYS A CA 1
ATOM 2636 C C . LYS A 1 325 ? -12.819 -12.494 22.895 1.00 77.38 325 LYS A C 1
ATOM 2638 O O . LYS A 1 325 ? -12.734 -13.166 21.874 1.00 77.38 325 LYS A O 1
ATOM 2643 N N . LEU A 1 326 ? -12.238 -11.305 23.041 1.00 77.19 326 LEU A N 1
ATOM 2644 C CA . LEU A 1 326 ? -11.341 -10.733 22.045 1.00 77.19 326 LEU A CA 1
ATOM 2645 C C . LEU A 1 326 ? -10.010 -11.484 22.060 1.00 77.19 326 LEU A C 1
ATOM 2647 O O . LEU A 1 326 ? -9.556 -11.947 21.024 1.00 77.19 326 LEU A O 1
ATOM 2651 N N . LEU A 1 327 ? -9.440 -11.653 23.252 1.00 73.44 327 LEU A N 1
ATOM 2652 C CA . LEU A 1 327 ? -8.096 -12.195 23.473 1.00 73.44 327 LEU A CA 1
ATOM 2653 C C . LEU A 1 327 ? -8.036 -13.716 23.409 1.00 73.44 327 LEU A C 1
ATOM 2655 O O . LEU A 1 327 ? -6.980 -14.283 23.121 1.00 73.44 327 LEU A O 1
ATOM 2659 N N . LYS A 1 328 ? -9.180 -14.370 23.624 1.00 77.31 328 LYS A N 1
ATOM 2660 C CA . LYS A 1 328 ? -9.342 -15.817 23.493 1.00 77.31 328 LYS A CA 1
ATOM 2661 C C . LYS A 1 328 ? -8.334 -16.529 24.405 1.00 77.31 328 LYS A C 1
ATOM 2663 O O . LYS A 1 328 ? -8.269 -16.190 25.585 1.00 77.31 328 LYS A O 1
ATOM 2668 N N . SER A 1 329 ? -7.533 -17.460 23.887 1.00 71.12 329 SER A N 1
ATOM 2669 C CA . SER A 1 329 ? -6.503 -18.176 24.658 1.00 71.12 329 SER A CA 1
ATOM 2670 C C . SER A 1 329 ? -5.466 -17.261 25.324 1.00 71.12 329 SER A C 1
ATOM 2672 O O . SER A 1 329 ? -4.911 -17.626 26.354 1.00 71.12 329 SER A O 1
ATOM 2674 N N . HIS A 1 330 ? -5.240 -16.049 24.805 1.00 70.69 330 HIS A N 1
ATOM 2675 C CA . HIS A 1 330 ? -4.279 -15.105 25.385 1.00 70.69 330 HIS A CA 1
ATOM 2676 C C . HIS A 1 330 ? -4.772 -14.470 26.684 1.00 70.69 330 HIS A C 1
ATOM 2678 O O . HIS A 1 330 ? -3.961 -13.951 27.443 1.00 70.69 330 HIS A O 1
ATOM 2684 N N . TYR A 1 331 ? -6.078 -14.512 26.968 1.00 76.44 331 TYR A N 1
ATOM 2685 C CA . TYR A 1 331 ? -6.614 -13.936 28.199 1.00 76.44 331 TYR A CA 1
ATOM 2686 C C . TYR A 1 331 ? -6.040 -14.622 29.446 1.00 76.44 331 TYR A C 1
ATOM 2688 O O . TYR A 1 331 ? -5.652 -13.937 30.385 1.00 76.44 331 TYR A O 1
ATOM 2696 N N . GLU A 1 332 ? -5.927 -15.953 29.431 1.00 73.25 332 GLU A N 1
ATOM 2697 C CA . GLU A 1 332 ? -5.386 -16.727 30.560 1.00 73.25 332 GLU A CA 1
ATOM 2698 C C . GLU A 1 332 ? -3.874 -16.562 30.743 1.00 73.25 332 GLU A C 1
ATOM 2700 O O . GLU A 1 332 ? -3.359 -16.873 31.804 1.00 73.25 332 GLU A O 1
ATOM 2705 N N . MET A 1 333 ? -3.151 -16.068 29.734 1.00 67.31 333 MET A N 1
ATOM 2706 C CA . MET A 1 333 ? -1.727 -15.740 29.883 1.00 67.31 333 MET A CA 1
ATOM 2707 C C . MET A 1 333 ? -1.503 -14.376 30.550 1.00 67.31 333 MET A C 1
ATOM 2709 O O . MET A 1 333 ? -0.405 -14.103 31.027 1.00 67.31 333 MET A O 1
ATOM 2713 N N . ILE A 1 334 ? -2.509 -13.498 30.510 1.00 66.75 334 ILE A N 1
ATOM 2714 C CA . ILE A 1 334 ? -2.434 -12.121 31.018 1.00 66.75 334 ILE A CA 1
ATOM 2715 C C . ILE A 1 334 ? -2.951 -12.029 32.461 1.00 66.75 334 ILE A C 1
ATOM 2717 O O . ILE A 1 334 ? -2.478 -11.180 33.216 1.00 66.75 334 ILE A O 1
ATOM 2721 N N . MET A 1 335 ? -3.939 -12.860 32.809 1.00 68.00 335 MET A N 1
ATOM 2722 C CA . MET A 1 335 ? -4.542 -12.956 34.146 1.00 68.00 335 MET A CA 1
ATOM 2723 C C . MET A 1 335 ? -3.794 -13.958 35.013 1.00 68.00 335 MET A C 1
ATOM 2725 O O . MET A 1 335 ? -3.641 -13.664 36.219 1.00 68.00 335 MET A O 1
#

Radius of gyration: 25.28 Å; Cα contacts (8 Å, |Δi|>4): 375; chains: 1; bounding box: 64×36×72 Å